Protein AF-A0AAD7G2R1-F1 (afdb_monomer_lite)

Structure (mmCIF, N/CA/C/O backbone):
data_AF-A0AAD7G2R1-F1
#
_entry.id   AF-A0AAD7G2R1-F1
#
loop_
_atom_site.group_PDB
_atom_site.id
_atom_site.type_symbol
_atom_site.label_atom_id
_atom_site.label_alt_id
_atom_site.label_comp_id
_atom_site.label_asym_id
_atom_site.label_entity_id
_atom_site.label_seq_id
_atom_site.pdbx_PDB_ins_code
_atom_site.Cartn_x
_atom_site.Cartn_y
_atom_site.Cartn_z
_atom_site.occupancy
_atom_site.B_iso_or_equiv
_atom_site.auth_seq_id
_atom_site.auth_comp_id
_atom_site.auth_asym_id
_atom_site.auth_atom_id
_atom_site.pdbx_PDB_model_num
ATOM 1 N N . MET A 1 1 ? 20.365 -11.154 -30.228 1.00 52.78 1 MET A N 1
ATOM 2 C CA . MET A 1 1 ? 19.935 -11.099 -28.815 1.00 52.78 1 MET A CA 1
ATOM 3 C C . MET A 1 1 ? 20.495 -9.825 -28.223 1.00 52.78 1 MET A C 1
ATOM 5 O O . MET A 1 1 ? 21.696 -9.746 -28.012 1.00 52.78 1 MET A O 1
ATOM 9 N N . SER A 1 2 ? 19.661 -8.805 -28.054 1.00 62.75 2 SER A N 1
ATOM 10 C CA . SER A 1 2 ? 20.064 -7.567 -27.390 1.00 62.75 2 SER A CA 1
ATOM 11 C C . SER A 1 2 ? 20.131 -7.857 -25.893 1.00 62.75 2 SER A C 1
ATOM 13 O O . SER A 1 2 ? 19.105 -8.149 -25.282 1.00 62.75 2 SER A O 1
ATOM 15 N N . SER A 1 3 ? 21.327 -7.867 -25.310 1.00 78.81 3 SER A N 1
ATOM 16 C CA . SER A 1 3 ? 21.478 -7.978 -23.860 1.00 78.81 3 SER A CA 1
ATOM 17 C C . SER A 1 3 ? 20.836 -6.749 -23.221 1.00 78.81 3 SER A C 1
ATOM 19 O O . SER A 1 3 ? 21.221 -5.632 -23.546 1.00 78.81 3 SER A O 1
ATOM 21 N N . CYS A 1 4 ? 19.848 -6.944 -22.350 1.00 81.94 4 CYS A N 1
ATOM 22 C CA . CYS A 1 4 ? 19.251 -5.883 -21.541 1.00 81.94 4 CYS A CA 1
ATOM 23 C C . CYS A 1 4 ? 20.069 -5.739 -20.248 1.00 81.94 4 CYS A C 1
ATOM 25 O O . CYS A 1 4 ? 19.859 -6.539 -19.332 1.00 81.94 4 CYS A O 1
ATOM 27 N N . PRO A 1 5 ? 21.029 -4.796 -20.148 1.00 78.44 5 PRO A N 1
ATOM 28 C CA . PRO A 1 5 ? 21.752 -4.587 -18.904 1.00 78.44 5 PRO A CA 1
ATOM 29 C C . PRO A 1 5 ? 20.781 -4.056 -17.848 1.00 78.44 5 PRO A C 1
ATOM 31 O O . PRO A 1 5 ? 20.175 -2.997 -18.004 1.00 78.44 5 PRO A O 1
ATOM 34 N N . TYR A 1 6 ? 20.626 -4.810 -16.765 1.00 72.75 6 TYR A N 1
ATOM 35 C CA . TYR A 1 6 ? 19.851 -4.375 -15.615 1.00 72.75 6 TYR A CA 1
ATOM 36 C C . TYR A 1 6 ? 20.689 -3.414 -14.776 1.00 72.75 6 TYR A C 1
ATOM 38 O O . TYR A 1 6 ? 21.618 -3.829 -14.086 1.00 72.75 6 TYR A O 1
ATOM 46 N N . SER A 1 7 ? 20.350 -2.129 -14.837 1.00 79.38 7 SER A N 1
ATOM 47 C CA . SER A 1 7 ? 20.849 -1.125 -13.901 1.00 79.38 7 SER A CA 1
ATOM 48 C C . SER A 1 7 ? 19.745 -0.836 -12.887 1.00 79.38 7 SER A C 1
ATOM 50 O O . SER A 1 7 ? 18.718 -0.257 -13.231 1.00 79.38 7 SER A O 1
ATOM 52 N N . LEU A 1 8 ? 19.918 -1.326 -11.658 1.00 80.81 8 LEU A N 1
ATOM 53 C CA . LEU A 1 8 ? 19.046 -0.981 -10.535 1.00 80.81 8 LEU A CA 1
ATOM 54 C C . LEU A 1 8 ? 19.473 0.386 -10.015 1.00 80.81 8 LEU A C 1
ATOM 56 O O . LEU A 1 8 ? 20.655 0.579 -9.727 1.00 80.81 8 LEU A O 1
ATOM 60 N N . ASN A 1 9 ? 18.524 1.303 -9.841 1.00 83.62 9 ASN A N 1
ATOM 61 C CA . ASN A 1 9 ? 18.825 2.584 -9.217 1.00 83.62 9 ASN A CA 1
ATOM 62 C C . ASN A 1 9 ? 19.097 2.359 -7.709 1.00 83.62 9 ASN A C 1
ATOM 64 O O . ASN A 1 9 ? 18.168 1.980 -6.979 1.00 83.62 9 ASN A O 1
ATOM 68 N N . PRO A 1 10 ? 20.344 2.539 -7.224 1.00 85.69 10 PRO A N 1
ATOM 69 C CA . PRO A 1 10 ? 20.715 2.200 -5.852 1.00 85.69 10 PRO A CA 1
ATOM 70 C C . PRO A 1 10 ? 20.027 3.095 -4.816 1.00 85.69 10 PRO A C 1
ATOM 72 O O . PRO A 1 10 ? 19.840 2.663 -3.681 1.00 85.69 10 PRO A O 1
ATOM 75 N N . ASP A 1 11 ? 19.583 4.290 -5.199 1.00 85.81 11 ASP A N 1
ATOM 76 C CA . ASP A 1 11 ? 18.978 5.243 -4.266 1.00 85.81 11 ASP A CA 1
ATOM 77 C C . ASP A 1 11 ? 17.553 4.838 -3.875 1.00 85.81 11 ASP A C 1
ATOM 79 O O . ASP A 1 11 ? 17.080 5.140 -2.782 1.00 85.81 11 ASP A O 1
ATOM 83 N N . ILE A 1 12 ? 16.866 4.113 -4.759 1.00 83.38 12 ILE A N 1
ATOM 84 C CA . ILE A 1 12 ? 15.449 3.757 -4.593 1.00 83.38 12 ILE A CA 1
ATOM 85 C C . ILE A 1 12 ? 15.285 2.260 -4.345 1.00 83.38 12 ILE A C 1
ATOM 87 O O . ILE A 1 12 ? 14.466 1.827 -3.537 1.00 83.38 12 ILE A O 1
ATOM 91 N N . SER A 1 13 ? 16.073 1.461 -5.053 1.00 84.25 13 SER A N 1
ATOM 92 C CA . SER A 1 13 ? 15.988 0.004 -5.074 1.00 84.25 13 SER A CA 1
ATOM 93 C C . SER A 1 13 ? 17.241 -0.641 -4.485 1.00 84.25 13 SER A C 1
ATOM 95 O O . SER A 1 13 ? 17.403 -1.861 -4.559 1.00 84.25 13 SER A O 1
ATOM 97 N N . GLY A 1 14 ? 18.135 0.153 -3.891 1.00 88.88 14 GLY A N 1
ATOM 98 C CA . GLY A 1 14 ? 19.353 -0.340 -3.269 1.00 88.88 14 GLY A CA 1
ATOM 99 C C . GLY A 1 14 ? 19.087 -1.290 -2.111 1.00 88.88 14 GLY A C 1
ATOM 100 O O . GLY A 1 14 ? 18.028 -1.293 -1.477 1.00 88.88 14 GLY A O 1
ATOM 101 N N . ILE A 1 15 ? 20.100 -2.100 -1.811 1.00 90.38 15 ILE A N 1
ATOM 102 C CA . ILE A 1 15 ? 20.040 -3.083 -0.729 1.00 90.38 15 ILE A CA 1
ATOM 103 C C . ILE A 1 15 ? 19.716 -2.428 0.621 1.00 90.38 15 ILE A C 1
ATOM 105 O O . ILE A 1 15 ? 18.907 -2.964 1.371 1.00 90.38 15 ILE A O 1
ATOM 109 N N . GLY A 1 16 ? 20.264 -1.236 0.888 1.00 90.62 16 GLY A N 1
ATOM 110 C CA . GLY A 1 16 ? 20.010 -0.487 2.119 1.00 90.62 16 GLY A CA 1
ATOM 111 C C . GLY A 1 16 ? 18.537 -0.114 2.293 1.00 90.62 16 GLY A C 1
ATOM 112 O O . GLY A 1 16 ? 17.976 -0.341 3.360 1.00 90.62 16 GLY A O 1
ATOM 113 N N . VAL A 1 17 ? 17.880 0.373 1.234 1.00 89.44 17 VAL A N 1
ATOM 114 C CA . VAL A 1 17 ? 16.450 0.728 1.272 1.00 89.44 17 VAL A CA 1
ATOM 115 C C . VAL A 1 17 ? 15.598 -0.505 1.569 1.00 89.44 17 VAL A C 1
ATOM 117 O O . VAL A 1 17 ? 14.739 -0.467 2.449 1.00 89.44 17 VAL A O 1
ATOM 120 N N . ARG A 1 18 ? 15.877 -1.624 0.889 1.00 91.69 18 ARG A N 1
ATOM 121 C CA . ARG A 1 18 ? 15.148 -2.889 1.081 1.00 91.69 18 ARG A CA 1
ATOM 122 C C . ARG A 1 18 ? 15.310 -3.426 2.503 1.00 91.69 18 ARG A C 1
ATOM 124 O O . ARG A 1 18 ? 14.317 -3.761 3.142 1.00 91.69 18 ARG A O 1
ATOM 131 N N . VAL A 1 19 ? 16.547 -3.484 3.002 1.00 92.62 19 VAL A N 1
ATOM 132 C CA . VAL A 1 19 ? 16.853 -3.980 4.354 1.00 92.62 19 VAL A CA 1
ATOM 133 C C . VAL A 1 19 ? 16.187 -3.107 5.414 1.00 92.62 19 VAL A C 1
ATOM 135 O O . VAL A 1 19 ? 15.543 -3.645 6.313 1.00 92.62 19 VAL A O 1
ATOM 138 N N . SER A 1 20 ? 16.256 -1.780 5.277 1.00 92.50 20 SER A N 1
ATOM 139 C CA . SER A 1 20 ? 15.573 -0.851 6.184 1.00 92.50 20 SER A CA 1
ATOM 140 C C . SER A 1 20 ? 14.064 -1.077 6.199 1.00 92.50 20 SER A C 1
ATOM 142 O O . SER A 1 20 ? 13.479 -1.166 7.275 1.00 92.50 20 SER A O 1
ATOM 144 N N . PHE A 1 21 ? 13.439 -1.267 5.032 1.00 91.56 21 PHE A N 1
ATOM 145 C CA . PHE A 1 21 ? 12.010 -1.583 4.945 1.00 91.56 21 PHE A CA 1
ATOM 146 C C . PHE A 1 21 ? 11.653 -2.898 5.642 1.00 91.56 21 PHE A C 1
ATOM 148 O O . PHE A 1 21 ? 10.655 -2.963 6.365 1.00 91.56 21 PHE A O 1
ATOM 155 N N . TYR A 1 22 ? 12.462 -3.944 5.462 1.00 92.62 22 TYR A N 1
ATOM 156 C CA . TYR A 1 22 ? 12.235 -5.227 6.129 1.00 92.62 22 TYR A CA 1
ATOM 157 C C . TYR A 1 22 ? 12.342 -5.101 7.644 1.00 92.62 22 TYR A C 1
ATOM 159 O O . TYR A 1 22 ? 11.444 -5.548 8.357 1.00 92.62 22 TYR A O 1
ATOM 167 N N . LEU A 1 23 ? 13.395 -4.448 8.137 1.00 93.81 23 LEU A N 1
ATOM 168 C CA . LEU A 1 23 ? 13.587 -4.234 9.568 1.00 93.81 23 LEU A CA 1
ATOM 169 C C . LEU A 1 23 ? 12.468 -3.375 10.159 1.00 93.81 23 LEU A C 1
ATOM 171 O O . LEU A 1 23 ? 11.907 -3.745 11.187 1.00 93.81 23 LEU A O 1
ATOM 175 N N . GLN A 1 24 ? 12.079 -2.290 9.487 1.00 93.12 24 GLN A N 1
ATOM 176 C CA . GLN A 1 24 ? 10.983 -1.425 9.927 1.00 93.12 24 GLN A CA 1
ATOM 177 C C . GLN A 1 24 ? 9.663 -2.202 10.021 1.00 93.12 24 GLN A C 1
ATOM 179 O O . GLN A 1 24 ? 8.938 -2.082 11.008 1.00 93.12 24 GLN A O 1
ATOM 184 N N . THR A 1 25 ? 9.380 -3.049 9.030 1.00 91.44 25 THR A N 1
ATOM 185 C CA . THR A 1 25 ? 8.167 -3.875 8.986 1.00 91.44 25 THR A CA 1
ATOM 186 C C . THR A 1 25 ? 8.165 -4.937 10.089 1.00 91.44 25 THR A C 1
ATOM 188 O O . THR A 1 25 ? 7.154 -5.116 10.770 1.00 91.44 25 THR A O 1
ATOM 191 N N . ILE A 1 26 ? 9.295 -5.619 10.308 1.00 92.81 26 ILE A N 1
ATOM 192 C CA . ILE A 1 26 ? 9.437 -6.645 11.352 1.00 92.81 26 ILE A CA 1
ATOM 193 C C . ILE A 1 26 ? 9.344 -6.014 12.741 1.00 92.81 26 ILE A C 1
ATOM 195 O O . ILE A 1 26 ? 8.574 -6.489 13.573 1.00 92.81 26 ILE A O 1
ATOM 199 N N . PHE A 1 27 ? 10.083 -4.932 12.997 1.00 93.69 27 PHE A N 1
ATOM 200 C CA . PHE A 1 27 ? 10.054 -4.263 14.294 1.00 93.69 27 PHE A CA 1
ATOM 201 C C . PHE A 1 27 ? 8.673 -3.711 14.609 1.00 93.69 27 PHE A C 1
ATOM 203 O O . PHE A 1 27 ? 8.210 -3.895 15.731 1.00 93.69 27 PHE A O 1
ATOM 210 N N . LEU A 1 28 ? 7.974 -3.123 13.636 1.00 92.12 28 LEU A N 1
ATOM 211 C CA . LEU A 1 28 ? 6.611 -2.664 13.867 1.00 92.12 28 LEU A CA 1
ATOM 212 C C . LEU A 1 28 ? 5.649 -3.824 14.149 1.00 92.12 28 LEU A C 1
ATOM 214 O O . LEU A 1 28 ? 4.817 -3.712 15.047 1.00 92.12 28 LEU A O 1
ATOM 218 N N . GLY A 1 29 ? 5.776 -4.942 13.430 1.00 91.25 29 GLY A N 1
ATOM 219 C CA . GLY A 1 29 ? 4.994 -6.147 13.710 1.00 91.25 29 GLY A CA 1
ATOM 220 C C . GLY A 1 29 ? 5.238 -6.671 15.130 1.00 91.25 29 GLY A C 1
ATOM 221 O O . GLY A 1 29 ? 4.290 -6.922 15.873 1.00 91.25 29 GLY A O 1
ATOM 222 N N . CYS A 1 30 ? 6.503 -6.749 15.548 1.00 91.44 30 CYS A N 1
ATOM 223 C CA . CYS A 1 30 ? 6.889 -7.156 16.900 1.00 91.44 30 CYS A CA 1
ATOM 224 C C . CYS A 1 30 ? 6.388 -6.181 17.977 1.00 91.44 30 CYS A C 1
ATOM 226 O O . CYS A 1 30 ? 5.877 -6.622 19.007 1.00 91.44 30 CYS A O 1
ATOM 228 N N . LEU A 1 31 ? 6.511 -4.869 17.750 1.00 91.31 31 LEU A N 1
ATOM 229 C CA . LEU A 1 31 ? 6.002 -3.836 18.657 1.00 91.31 31 LEU A CA 1
ATOM 230 C C . LEU A 1 31 ? 4.480 -3.915 18.776 1.00 91.31 31 LEU A C 1
ATOM 232 O O . LEU A 1 31 ? 3.963 -3.875 19.887 1.00 91.31 31 LEU A O 1
ATOM 236 N N . SER A 1 32 ? 3.773 -4.116 17.662 1.00 89.62 32 SER A N 1
ATOM 237 C CA . SER A 1 32 ? 2.319 -4.279 17.666 1.00 89.62 32 SER A CA 1
ATOM 238 C C . SER A 1 32 ? 1.860 -5.549 18.376 1.00 89.62 32 SER A C 1
ATOM 240 O O . SER A 1 32 ? 0.784 -5.549 18.963 1.00 89.62 32 SER A O 1
ATOM 242 N N . ALA A 1 33 ? 2.641 -6.629 18.315 1.00 89.44 33 ALA A N 1
ATOM 243 C CA . ALA A 1 33 ? 2.324 -7.871 19.014 1.00 89.44 33 ALA A CA 1
ATOM 244 C C . ALA A 1 33 ? 2.590 -7.782 20.527 1.00 89.44 33 ALA A C 1
ATOM 246 O O . ALA A 1 33 ? 1.960 -8.501 21.302 1.00 89.44 33 ALA A O 1
ATOM 247 N N . ARG A 1 34 ? 3.542 -6.938 20.951 1.00 91.31 34 ARG A N 1
ATOM 248 C CA . ARG A 1 34 ? 3.973 -6.834 22.353 1.00 91.31 34 ARG A CA 1
ATOM 249 C C . ARG A 1 34 ? 3.340 -5.691 23.130 1.00 91.31 34 ARG A C 1
ATOM 251 O O . ARG A 1 34 ? 3.155 -5.846 24.335 1.00 91.31 34 ARG A O 1
ATOM 258 N N . SER A 1 35 ? 3.097 -4.543 22.505 1.00 87.94 35 SER A N 1
ATOM 259 C CA . SER A 1 35 ? 2.609 -3.380 23.242 1.00 87.94 35 SER A CA 1
ATOM 260 C C . SER A 1 35 ? 1.115 -3.517 23.534 1.00 87.94 35 SER A C 1
ATOM 262 O O . SER A 1 35 ? 0.316 -3.927 22.693 1.00 87.94 35 SER A O 1
ATOM 264 N N . GLY A 1 36 ? 0.756 -3.205 24.779 1.00 84.88 36 GLY A N 1
ATOM 265 C CA . GLY A 1 36 ? -0.627 -3.151 25.248 1.00 84.88 36 GLY A CA 1
ATOM 266 C C . GLY A 1 36 ? -1.258 -1.766 25.098 1.00 84.88 36 GLY A C 1
ATOM 267 O O . GLY A 1 36 ? -2.421 -1.603 25.462 1.00 84.88 36 GLY A O 1
ATOM 268 N N . SER A 1 37 ? -0.510 -0.777 24.595 1.00 86.50 37 SER A N 1
ATOM 269 C CA . SER A 1 37 ? -0.960 0.608 24.465 1.00 86.50 37 SER A CA 1
ATOM 270 C C . SER A 1 37 ? -0.845 1.088 23.023 1.00 86.50 37 SER A C 1
ATOM 272 O O . SER A 1 37 ? 0.217 1.056 22.408 1.00 86.50 37 SER A O 1
ATOM 274 N N . LEU A 1 38 ? -1.959 1.587 22.487 1.00 86.56 38 LEU A N 1
ATOM 275 C CA . LEU A 1 38 ? -2.002 2.149 21.140 1.00 86.56 38 LEU A CA 1
ATOM 276 C C . LEU A 1 38 ? -1.136 3.407 21.012 1.00 86.56 38 LEU A C 1
ATOM 278 O O . LEU A 1 38 ? -0.566 3.644 19.949 1.00 86.56 38 LEU A O 1
ATOM 282 N N . ASP A 1 39 ? -1.033 4.190 22.085 1.00 87.81 39 ASP A N 1
ATOM 283 C CA . ASP A 1 39 ? -0.322 5.468 22.093 1.00 87.81 39 ASP A CA 1
ATOM 284 C C . ASP A 1 39 ? 1.168 5.283 21.761 1.00 87.81 39 ASP A C 1
ATOM 286 O O . ASP A 1 39 ? 1.702 5.969 20.891 1.00 87.81 39 ASP A O 1
ATOM 290 N N . GLU A 1 40 ? 1.788 4.238 22.322 1.00 88.56 40 GLU A N 1
ATOM 291 C CA . GLU A 1 40 ? 3.197 3.888 22.101 1.00 88.56 40 GLU A CA 1
ATOM 292 C C . GLU A 1 40 ? 3.496 3.494 20.647 1.00 88.56 40 GLU A C 1
ATOM 294 O O . GLU A 1 40 ? 4.560 3.807 20.112 1.00 88.56 40 GLU A O 1
ATOM 299 N N . ILE A 1 41 ? 2.563 2.799 19.989 1.00 92.62 41 ILE A N 1
ATOM 300 C CA . ILE A 1 41 ? 2.753 2.294 18.620 1.00 92.62 41 ILE A CA 1
ATOM 301 C C . ILE A 1 41 ? 2.328 3.340 17.578 1.00 92.62 41 ILE A C 1
ATOM 303 O O . ILE A 1 41 ? 2.822 3.327 16.447 1.00 92.62 41 ILE A O 1
ATOM 307 N N . SER A 1 42 ? 1.416 4.249 17.931 1.00 92.06 42 SER A N 1
ATOM 308 C CA . SER A 1 42 ? 0.776 5.173 16.989 1.00 92.06 42 SER A CA 1
ATOM 309 C C . SER A 1 42 ? 1.787 6.005 16.194 1.00 92.06 42 SER A C 1
ATOM 311 O O . SER A 1 42 ? 1.689 6.066 14.968 1.00 92.06 42 SER A O 1
ATOM 313 N N . GLY A 1 43 ? 2.811 6.558 16.852 1.00 92.6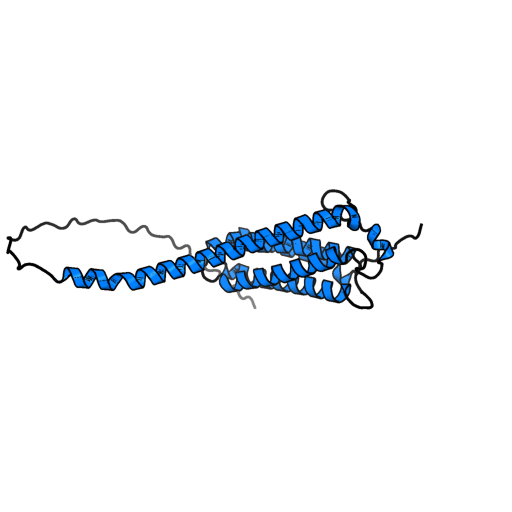2 43 GLY A N 1
ATOM 314 C CA . GLY A 1 43 ? 3.856 7.347 16.193 1.00 92.62 43 GLY A CA 1
ATOM 315 C C . GLY A 1 43 ? 4.667 6.534 15.180 1.00 92.62 43 GLY A C 1
ATOM 316 O O . GLY A 1 43 ? 4.921 6.995 14.062 1.00 92.62 43 GLY A O 1
ATOM 317 N N . ALA A 1 44 ? 5.013 5.291 15.527 1.00 93.56 44 ALA A N 1
ATOM 318 C CA . ALA A 1 44 ? 5.731 4.388 14.630 1.00 93.56 44 ALA A CA 1
ATOM 319 C C . ALA A 1 44 ? 4.861 3.967 13.432 1.00 93.56 44 ALA A C 1
ATOM 321 O O . ALA A 1 44 ? 5.348 3.938 12.299 1.00 93.56 44 ALA A O 1
ATOM 322 N N . LEU A 1 45 ? 3.567 3.710 13.664 1.00 93.69 45 LEU A N 1
ATOM 323 C CA . LEU A 1 45 ? 2.592 3.442 12.605 1.00 93.69 45 LEU A CA 1
ATOM 324 C C . LEU A 1 45 ? 2.478 4.634 11.656 1.00 93.69 45 LEU A C 1
ATOM 326 O O . LEU A 1 45 ? 2.694 4.447 10.464 1.00 93.69 45 LEU A O 1
ATOM 330 N N . TYR A 1 46 ? 2.209 5.845 12.152 1.00 94.75 46 TYR A N 1
ATOM 331 C CA . TYR A 1 46 ? 2.101 7.041 11.306 1.00 94.75 46 TYR A CA 1
ATOM 332 C C . TYR A 1 46 ? 3.356 7.279 10.475 1.00 94.75 46 TYR A C 1
ATOM 334 O O . TYR A 1 46 ? 3.251 7.552 9.279 1.00 94.75 46 TYR A O 1
ATOM 342 N N . THR A 1 47 ? 4.531 7.122 11.084 1.00 94.50 47 THR A N 1
ATOM 343 C CA . THR A 1 47 ? 5.805 7.255 10.373 1.00 94.50 47 THR A CA 1
ATOM 344 C C . THR A 1 47 ? 5.898 6.237 9.241 1.00 94.50 47 THR A C 1
ATOM 346 O O . THR A 1 47 ? 6.182 6.626 8.111 1.00 94.50 47 THR A O 1
ATOM 349 N N . LEU A 1 48 ? 5.581 4.961 9.498 1.00 94.38 48 LEU A N 1
ATOM 350 C CA . LEU A 1 48 ? 5.572 3.931 8.456 1.00 94.38 48 LEU A CA 1
ATOM 351 C C . LEU A 1 48 ? 4.542 4.235 7.354 1.00 94.38 48 LEU A C 1
ATOM 353 O O . LEU A 1 48 ? 4.838 4.084 6.169 1.00 94.38 48 LEU A O 1
ATOM 357 N N . MET A 1 49 ? 3.330 4.668 7.715 1.00 95.38 49 MET A N 1
ATOM 358 C CA . MET A 1 49 ? 2.298 5.035 6.738 1.00 95.38 49 MET A CA 1
ATOM 359 C C . MET A 1 49 ? 2.781 6.180 5.838 1.00 95.38 49 MET A C 1
ATOM 361 O O . MET A 1 49 ? 2.645 6.103 4.614 1.00 95.38 49 MET A O 1
ATOM 365 N N . ALA A 1 50 ? 3.389 7.210 6.431 1.00 96.06 50 ALA A N 1
ATOM 366 C CA . ALA A 1 50 ? 3.925 8.362 5.720 1.00 96.06 50 ALA A CA 1
ATOM 367 C C . ALA A 1 50 ? 5.098 7.978 4.806 1.00 96.06 50 ALA A C 1
ATOM 369 O O . ALA A 1 50 ? 5.095 8.362 3.635 1.00 96.06 50 ALA A O 1
ATOM 370 N N . THR A 1 51 ? 6.057 7.174 5.281 1.00 95.38 51 THR A N 1
ATOM 371 C CA . THR A 1 51 ? 7.188 6.714 4.455 1.00 95.38 51 THR A CA 1
ATOM 372 C C . THR A 1 51 ? 6.719 5.848 3.291 1.00 95.38 51 THR A C 1
ATOM 374 O O . THR A 1 51 ? 7.207 6.007 2.174 1.00 95.38 51 THR A O 1
ATOM 377 N N . ASN A 1 52 ? 5.725 4.985 3.512 1.00 96.06 52 ASN A N 1
ATOM 378 C CA . ASN A 1 52 ? 5.137 4.166 2.453 1.00 96.06 52 ASN A CA 1
ATOM 379 C C . ASN A 1 52 ? 4.427 5.023 1.399 1.00 96.06 52 ASN A C 1
ATOM 381 O O . ASN A 1 52 ? 4.617 4.816 0.201 1.00 96.06 52 ASN A O 1
ATOM 385 N N . ALA A 1 53 ? 3.627 6.003 1.829 1.00 97.12 53 ALA A N 1
ATOM 386 C CA . ALA A 1 53 ? 2.953 6.919 0.913 1.00 97.12 53 ALA A CA 1
ATOM 387 C C . ALA A 1 53 ? 3.967 7.755 0.113 1.00 97.12 53 ALA A C 1
ATOM 389 O O . ALA A 1 53 ? 3.856 7.848 -1.109 1.00 97.12 53 ALA A O 1
ATOM 390 N N . ALA A 1 54 ? 4.992 8.298 0.774 1.00 96.31 54 ALA A N 1
ATOM 391 C CA . ALA A 1 54 ? 6.058 9.062 0.129 1.00 96.31 54 ALA A CA 1
ATOM 392 C C . ALA A 1 54 ? 6.849 8.219 -0.882 1.00 96.31 54 ALA A C 1
ATOM 394 O O . ALA A 1 54 ? 7.138 8.693 -1.983 1.00 96.31 54 ALA A O 1
ATOM 395 N N . MET A 1 55 ? 7.151 6.960 -0.551 1.00 96.00 55 MET A N 1
ATOM 396 C CA . MET A 1 55 ? 7.819 6.029 -1.462 1.00 96.00 55 MET A CA 1
ATOM 397 C C . MET A 1 55 ? 6.945 5.701 -2.679 1.00 96.00 55 MET A C 1
ATOM 399 O O . MET A 1 55 ? 7.438 5.731 -3.805 1.00 96.00 55 MET A O 1
ATOM 403 N N . ALA A 1 56 ? 5.649 5.443 -2.481 1.00 97.44 56 ALA A N 1
ATOM 404 C CA . ALA A 1 56 ? 4.707 5.185 -3.571 1.00 97.44 56 ALA A CA 1
ATOM 405 C C . ALA A 1 56 ? 4.580 6.390 -4.519 1.00 97.44 56 ALA A C 1
ATOM 407 O O . ALA A 1 56 ? 4.656 6.237 -5.739 1.00 97.44 56 ALA A O 1
ATOM 408 N N . VAL A 1 57 ? 4.437 7.600 -3.966 1.00 97.31 57 VAL A N 1
ATOM 409 C CA . VAL A 1 57 ? 4.339 8.845 -4.744 1.00 97.31 57 VAL A CA 1
ATOM 410 C C . VAL A 1 57 ? 5.643 9.133 -5.487 1.00 97.31 57 VAL A C 1
ATOM 412 O O . VAL A 1 57 ? 5.608 9.422 -6.681 1.00 97.31 57 VAL A O 1
ATOM 415 N N . THR A 1 58 ? 6.794 8.999 -4.827 1.00 96.00 58 THR A N 1
ATOM 416 C CA . THR A 1 58 ? 8.107 9.174 -5.468 1.00 96.00 58 THR A CA 1
ATOM 417 C C . THR A 1 58 ? 8.299 8.166 -6.603 1.00 96.00 58 THR A C 1
ATOM 419 O O . THR A 1 58 ? 8.665 8.554 -7.711 1.00 96.00 58 THR A O 1
ATOM 422 N N . GLY A 1 59 ? 7.962 6.893 -6.376 1.00 95.38 59 GLY A N 1
ATOM 423 C CA . GLY A 1 59 ? 7.993 5.855 -7.407 1.00 95.38 59 GLY A CA 1
ATOM 424 C C . GLY A 1 59 ? 7.085 6.175 -8.600 1.00 95.38 59 GLY A C 1
ATOM 425 O O . GLY A 1 59 ? 7.501 6.014 -9.747 1.00 95.38 59 GLY A O 1
ATOM 426 N N . LEU A 1 60 ? 5.873 6.692 -8.358 1.00 96.19 60 LEU A N 1
ATOM 427 C CA . LEU A 1 60 ? 4.984 7.165 -9.426 1.00 96.19 60 LEU A CA 1
ATOM 428 C C . LEU A 1 60 ? 5.605 8.308 -10.222 1.00 96.19 60 LEU A C 1
ATOM 430 O O . LEU A 1 60 ? 5.641 8.246 -11.449 1.00 96.19 60 LEU A O 1
ATOM 434 N N . ILE A 1 61 ? 6.080 9.348 -9.537 1.00 96.25 61 ILE A N 1
ATOM 435 C CA . ILE A 1 61 ? 6.627 10.542 -10.184 1.00 96.25 61 ILE A CA 1
ATOM 436 C C . ILE A 1 61 ? 7.819 10.152 -11.059 1.00 96.25 61 ILE A C 1
ATOM 438 O O . ILE A 1 61 ? 7.850 10.500 -12.238 1.00 96.25 61 ILE A O 1
ATOM 442 N N . LEU A 1 62 ? 8.764 9.381 -10.522 1.00 95.62 62 LEU A N 1
ATOM 443 C CA . LEU A 1 62 ? 9.969 8.984 -11.251 1.00 95.62 62 LEU A CA 1
ATOM 444 C C . LEU A 1 62 ? 9.689 7.995 -12.387 1.00 95.62 62 LEU A C 1
ATOM 446 O O . LEU A 1 62 ? 10.389 8.018 -13.400 1.00 95.62 62 LEU A O 1
ATOM 450 N N . GLY A 1 63 ? 8.664 7.152 -12.247 1.00 94.19 63 GLY A N 1
ATOM 451 C CA . GLY A 1 63 ? 8.256 6.201 -13.282 1.00 94.19 63 GLY A CA 1
ATOM 452 C C . GLY A 1 63 ? 7.417 6.810 -14.405 1.00 94.19 63 GLY A C 1
ATOM 453 O O . GLY A 1 63 ? 7.413 6.278 -15.514 1.00 94.19 63 GLY A O 1
ATOM 454 N N . LEU A 1 64 ? 6.714 7.916 -14.136 1.00 95.06 64 LEU A N 1
ATOM 455 C CA . LEU A 1 64 ? 5.834 8.598 -15.094 1.00 95.06 64 LEU A CA 1
ATOM 456 C C . LEU A 1 64 ? 6.440 9.863 -15.721 1.00 95.06 64 LEU A C 1
ATOM 458 O O . LEU A 1 64 ? 5.798 10.476 -16.577 1.00 95.06 64 LEU A O 1
ATOM 462 N N . LYS A 1 65 ? 7.649 10.273 -15.317 1.00 95.50 65 LYS A N 1
ATOM 463 C CA . LYS A 1 65 ? 8.393 11.356 -15.980 1.00 95.50 65 LYS A CA 1
ATOM 464 C C . LYS A 1 65 ? 8.560 11.066 -17.481 1.00 95.50 65 LYS A C 1
ATOM 466 O O . LYS A 1 65 ? 8.663 9.915 -17.891 1.00 95.50 65 LYS A O 1
ATOM 471 N N . ARG A 1 66 ? 8.642 12.127 -18.302 1.00 94.56 66 ARG A N 1
ATOM 472 C CA . ARG A 1 66 ? 8.916 12.020 -19.757 1.00 94.56 66 ARG A CA 1
ATOM 473 C C . ARG A 1 66 ? 10.213 11.262 -20.039 1.00 94.56 66 ARG A C 1
ATOM 475 O O . ARG A 1 66 ? 10.271 10.464 -20.963 1.00 94.56 66 ARG A O 1
ATOM 482 N N . THR A 1 67 ? 11.225 11.530 -19.224 1.00 94.56 67 THR A N 1
ATOM 483 C CA . THR A 1 67 ? 12.463 10.763 -19.125 1.00 94.56 67 THR A CA 1
ATOM 484 C C . THR A 1 67 ? 12.401 10.009 -17.798 1.00 94.56 67 THR A C 1
ATOM 486 O O . THR A 1 67 ? 12.774 10.580 -16.769 1.00 94.56 67 THR A O 1
ATOM 489 N N . PRO A 1 68 ? 11.821 8.797 -17.765 1.00 93.31 68 PRO A N 1
ATOM 490 C CA . PRO A 1 68 ? 11.702 8.039 -16.524 1.00 93.31 68 PRO A CA 1
ATOM 491 C C . PRO A 1 68 ? 13.088 7.833 -15.906 1.00 93.31 68 PRO A C 1
ATOM 493 O O . PRO A 1 68 ? 14.073 7.764 -16.629 1.00 93.31 68 PRO A O 1
ATOM 496 N N . GLU A 1 69 ? 13.182 7.769 -14.582 1.00 94.00 69 GLU A N 1
ATOM 497 C CA . GLU A 1 69 ? 14.458 7.583 -13.854 1.00 94.00 69 GLU A CA 1
ATOM 498 C C . GLU A 1 69 ? 14.572 6.201 -13.200 1.00 94.00 69 GLU A C 1
ATOM 500 O O . GLU A 1 69 ? 15.634 5.808 -12.720 1.00 94.00 69 GLU A O 1
ATOM 505 N N . ILE A 1 70 ? 13.465 5.459 -13.189 1.00 94.12 70 ILE A N 1
ATOM 506 C CA . ILE A 1 70 ? 13.368 4.124 -12.604 1.00 94.12 70 ILE A CA 1
ATOM 507 C C . ILE A 1 70 ? 13.012 3.097 -13.672 1.00 94.12 70 ILE A C 1
ATOM 509 O O . ILE A 1 70 ? 12.301 3.391 -14.640 1.00 94.12 70 ILE A O 1
ATOM 513 N N . SER A 1 71 ? 13.487 1.869 -13.484 1.00 94.00 71 SER A N 1
ATOM 514 C CA . SER A 1 71 ? 13.069 0.736 -14.303 1.00 94.00 71 SER A CA 1
ATOM 515 C C . SER A 1 71 ? 11.729 0.166 -13.814 1.00 94.00 71 SER A C 1
ATOM 517 O O . SER A 1 71 ? 11.315 0.371 -12.669 1.00 94.00 71 SER A O 1
ATOM 519 N N . PHE A 1 72 ? 11.043 -0.606 -14.660 1.00 93.56 72 PHE A N 1
ATOM 520 C CA . PHE A 1 72 ? 9.860 -1.364 -14.234 1.00 93.56 72 PHE A CA 1
ATOM 521 C C . PHE A 1 72 ? 10.181 -2.352 -13.101 1.00 93.56 72 PHE A C 1
ATOM 523 O O . PHE A 1 72 ? 9.363 -2.560 -12.206 1.00 93.56 72 PHE A O 1
ATOM 530 N N . GLN A 1 73 ? 11.389 -2.923 -13.091 1.00 92.00 73 GLN A N 1
ATOM 531 C CA . GLN A 1 73 ? 11.819 -3.826 -12.027 1.00 92.00 73 GLN A CA 1
ATOM 532 C C . GLN A 1 73 ? 11.967 -3.104 -10.684 1.00 92.00 73 GLN A C 1
ATOM 534 O O . GLN A 1 73 ? 11.556 -3.654 -9.663 1.00 92.00 73 GLN A O 1
ATOM 539 N N . ASP A 1 74 ? 12.477 -1.871 -10.675 1.00 93.44 74 ASP A N 1
ATOM 540 C CA . ASP A 1 74 ? 12.525 -1.052 -9.459 1.00 93.44 74 ASP A CA 1
ATOM 541 C C . ASP A 1 74 ? 11.119 -0.788 -8.921 1.00 93.44 74 ASP A C 1
ATOM 543 O O . ASP A 1 74 ? 10.866 -0.966 -7.731 1.00 93.44 74 ASP A O 1
ATOM 547 N N . ALA A 1 75 ? 10.168 -0.460 -9.798 1.00 95.12 75 ALA A N 1
ATOM 548 C CA . ALA A 1 75 ? 8.778 -0.269 -9.396 1.00 95.12 75 ALA A CA 1
ATOM 549 C C . ALA A 1 75 ? 8.133 -1.547 -8.837 1.00 95.12 75 ALA A C 1
ATOM 551 O O . ALA A 1 75 ? 7.375 -1.466 -7.871 1.00 95.12 75 ALA A O 1
ATOM 552 N N . LEU A 1 76 ? 8.456 -2.727 -9.380 1.00 93.19 76 LEU A N 1
ATOM 553 C CA . LEU A 1 76 ? 8.007 -4.007 -8.818 1.00 93.19 76 LEU A CA 1
ATOM 554 C C . LEU A 1 76 ? 8.599 -4.274 -7.429 1.00 93.19 76 LEU A C 1
ATOM 556 O O . LEU A 1 76 ? 7.892 -4.774 -6.555 1.00 93.19 76 LEU A O 1
ATOM 560 N N . VAL A 1 77 ? 9.869 -3.929 -7.208 1.00 93.38 77 VAL A N 1
ATOM 561 C CA . VAL A 1 77 ? 10.507 -4.036 -5.887 1.00 93.38 77 VAL A CA 1
ATOM 562 C C . VAL A 1 77 ? 9.824 -3.100 -4.894 1.00 93.38 77 VAL A C 1
ATOM 564 O O . VAL A 1 77 ? 9.445 -3.544 -3.813 1.00 93.38 77 VAL A O 1
ATOM 567 N N . ILE A 1 78 ? 9.599 -1.837 -5.268 1.00 95.38 78 ILE A N 1
ATOM 568 C CA . ILE A 1 78 ? 8.858 -0.878 -4.437 1.00 95.38 78 ILE A CA 1
ATOM 569 C C . ILE A 1 78 ? 7.461 -1.422 -4.125 1.00 95.38 78 ILE A C 1
ATOM 571 O O . ILE A 1 78 ? 7.045 -1.422 -2.971 1.00 95.38 78 ILE A O 1
ATOM 575 N N . LEU A 1 79 ? 6.750 -1.947 -5.128 1.00 95.31 79 LEU A N 1
ATOM 576 C CA . LEU A 1 79 ? 5.415 -2.519 -4.948 1.00 95.31 79 LEU A CA 1
ATOM 577 C C . LEU A 1 79 ? 5.430 -3.687 -3.958 1.00 95.31 79 LEU A C 1
ATOM 579 O O . LEU A 1 79 ? 4.544 -3.782 -3.110 1.00 95.31 79 LEU A O 1
ATOM 583 N N . TYR A 1 80 ? 6.442 -4.550 -4.032 1.00 93.44 80 TYR A N 1
ATOM 584 C CA . TYR A 1 80 ? 6.629 -5.650 -3.093 1.00 93.44 80 TYR A CA 1
ATOM 585 C C . TYR A 1 80 ? 6.865 -5.154 -1.658 1.00 93.44 80 TYR A C 1
ATOM 587 O O . TYR A 1 80 ? 6.177 -5.601 -0.736 1.00 93.44 80 TYR A O 1
ATOM 595 N N . LEU A 1 81 ? 7.776 -4.192 -1.468 1.00 94.12 81 LEU A N 1
ATOM 596 C CA . LEU A 1 81 ? 8.058 -3.598 -0.155 1.00 94.12 81 LEU A CA 1
ATOM 597 C C . LEU A 1 81 ? 6.809 -2.936 0.442 1.00 94.12 81 LEU A C 1
ATOM 599 O O . LEU A 1 81 ? 6.456 -3.198 1.593 1.00 94.12 81 LEU A O 1
ATOM 603 N N . LEU A 1 82 ? 6.105 -2.139 -0.364 1.00 95.75 82 LEU A N 1
ATOM 604 C CA . LEU A 1 82 ? 4.864 -1.479 0.031 1.00 95.75 82 LEU A CA 1
ATOM 605 C C . LEU A 1 82 ? 3.767 -2.483 0.374 1.00 95.75 82 LEU A C 1
ATOM 607 O O . LEU A 1 82 ? 3.034 -2.259 1.331 1.00 95.75 82 LEU A O 1
ATOM 611 N N . SER A 1 83 ? 3.663 -3.592 -0.363 1.00 93.56 83 SER A N 1
ATOM 612 C CA . SER A 1 83 ? 2.662 -4.632 -0.097 1.00 93.56 83 SER A CA 1
ATOM 613 C C . SER A 1 83 ? 2.898 -5.302 1.255 1.00 93.56 83 SER A C 1
ATOM 615 O O . SER A 1 83 ? 1.954 -5.476 2.022 1.00 93.56 83 SER A O 1
ATOM 617 N N . MET A 1 84 ? 4.150 -5.633 1.590 1.00 92.31 84 MET A N 1
ATOM 618 C CA . MET A 1 84 ? 4.465 -6.201 2.906 1.00 92.31 84 MET A CA 1
ATOM 619 C C . MET A 1 84 ? 4.210 -5.204 4.036 1.00 92.31 84 MET A C 1
ATOM 621 O O . MET A 1 84 ? 3.564 -5.550 5.024 1.00 92.31 84 MET A O 1
ATOM 625 N N . ALA A 1 85 ? 4.654 -3.957 3.875 1.00 95.06 85 ALA A N 1
ATOM 626 C CA . ALA A 1 85 ? 4.427 -2.924 4.878 1.00 95.06 85 ALA A CA 1
ATOM 627 C C . ALA A 1 85 ? 2.926 -2.627 5.063 1.00 95.06 85 ALA A C 1
ATOM 629 O O . ALA A 1 85 ? 2.460 -2.449 6.188 1.00 95.06 85 ALA A O 1
ATOM 630 N N . TRP A 1 86 ? 2.149 -2.636 3.976 1.00 94.94 86 TRP A N 1
ATOM 631 C CA . TRP A 1 86 ? 0.693 -2.498 3.997 1.00 94.94 86 TRP A CA 1
ATOM 632 C C . TRP A 1 86 ? 0.013 -3.638 4.760 1.00 94.94 86 TRP A C 1
ATOM 634 O O . TRP A 1 86 ? -0.829 -3.377 5.620 1.00 94.94 86 TRP A O 1
ATOM 644 N N . MET A 1 87 ? 0.425 -4.887 4.521 1.00 92.06 87 MET A N 1
ATOM 645 C CA . MET A 1 87 ? -0.084 -6.043 5.265 1.00 92.06 87 MET A CA 1
ATOM 646 C C . MET A 1 87 ? 0.213 -5.935 6.763 1.00 92.06 87 MET A C 1
ATOM 648 O O . MET A 1 87 ? -0.677 -6.188 7.576 1.00 92.06 87 MET A O 1
ATOM 652 N N . THR A 1 88 ? 1.419 -5.501 7.140 1.00 93.25 88 THR A N 1
ATOM 653 C CA . THR A 1 88 ? 1.762 -5.263 8.549 1.00 93.25 88 THR A CA 1
ATOM 654 C C . THR A 1 88 ? 0.907 -4.159 9.156 1.00 93.25 88 THR A C 1
ATOM 656 O O . THR A 1 88 ? 0.380 -4.347 10.245 1.00 93.25 88 THR A O 1
ATOM 659 N N . VAL A 1 89 ? 0.689 -3.044 8.451 1.00 93.50 89 VAL A N 1
ATOM 660 C CA . VAL A 1 89 ? -0.199 -1.969 8.925 1.00 93.50 89 VAL A CA 1
ATOM 661 C C . VAL A 1 89 ? -1.618 -2.489 9.172 1.00 93.50 89 VAL A C 1
ATOM 663 O O . VAL A 1 89 ? -2.187 -2.204 10.226 1.00 93.50 89 VAL A O 1
ATOM 666 N N . ILE A 1 90 ? -2.179 -3.285 8.256 1.00 91.50 90 ILE A N 1
ATOM 667 C CA . ILE A 1 90 ? -3.509 -3.891 8.429 1.00 91.50 90 ILE A CA 1
ATOM 668 C C . ILE A 1 90 ? -3.533 -4.840 9.630 1.00 91.50 90 ILE A C 1
ATOM 670 O O . ILE A 1 90 ? -4.459 -4.771 10.439 1.00 91.50 90 ILE A O 1
ATOM 674 N N . ALA A 1 91 ? -2.529 -5.706 9.769 1.00 91.06 91 ALA A N 1
ATOM 675 C CA . ALA A 1 91 ? -2.445 -6.652 10.880 1.00 91.06 91 ALA A CA 1
ATOM 676 C C . ALA A 1 91 ? -2.322 -5.934 12.237 1.00 91.06 91 ALA A C 1
ATOM 678 O O . ALA A 1 91 ? -3.006 -6.296 13.202 1.00 91.06 91 ALA A O 1
ATOM 679 N N . SER A 1 92 ? -1.512 -4.874 12.297 1.00 91.88 92 SER A N 1
ATOM 680 C CA . SER A 1 92 ? -1.364 -4.038 13.487 1.00 91.88 92 SER A CA 1
ATOM 681 C C . SER A 1 92 ? -2.665 -3.311 13.821 1.00 91.88 92 SER A C 1
ATOM 683 O O . SER A 1 92 ? -3.109 -3.341 14.965 1.00 91.88 92 SER A O 1
ATOM 685 N N . LEU A 1 93 ? -3.344 -2.727 12.829 1.00 89.75 93 LEU A N 1
ATOM 686 C CA . LEU A 1 93 ? -4.647 -2.079 13.023 1.00 89.75 93 LEU A CA 1
ATOM 687 C C . LEU A 1 93 ? -5.720 -3.056 13.502 1.00 89.75 93 LEU A C 1
ATOM 689 O O . LEU A 1 93 ? -6.486 -2.720 14.402 1.00 89.75 93 LEU A O 1
ATOM 693 N N . ALA A 1 94 ? -5.764 -4.268 12.948 1.00 88.38 94 ALA A N 1
ATOM 694 C CA . ALA A 1 94 ? -6.703 -5.297 13.383 1.00 88.38 94 ALA A CA 1
ATOM 695 C C . ALA A 1 94 ? -6.482 -5.681 14.857 1.00 88.38 94 ALA A C 1
ATOM 697 O O . ALA A 1 94 ? -7.450 -5.861 15.597 1.00 88.38 94 ALA A O 1
ATOM 698 N N . SER A 1 95 ? -5.222 -5.735 15.297 1.00 87.25 95 SER A N 1
ATOM 699 C CA . SER A 1 95 ? -4.856 -5.975 16.700 1.00 87.25 95 SER A CA 1
ATOM 700 C C . SER A 1 95 ? -5.219 -4.783 17.601 1.00 87.25 95 SER A C 1
ATOM 702 O O . SER A 1 95 ? -5.781 -4.964 18.682 1.00 87.25 95 SER A O 1
ATOM 704 N N . CYS A 1 96 ? -4.978 -3.558 17.124 1.00 83.81 96 CYS A N 1
ATOM 705 C CA . CYS A 1 96 ? -5.221 -2.307 17.846 1.00 83.81 96 CYS A CA 1
ATOM 706 C C . CYS A 1 96 ? -6.704 -1.921 17.966 1.00 83.81 96 CYS A C 1
ATOM 708 O O . CYS A 1 96 ? -7.104 -1.334 18.973 1.00 83.81 96 CYS A O 1
ATOM 710 N N . ASN A 1 97 ? -7.545 -2.264 16.984 1.00 79.69 97 ASN A N 1
ATOM 711 C CA . ASN A 1 97 ? -8.980 -1.940 16.981 1.00 79.69 97 ASN A CA 1
ATOM 712 C C . ASN A 1 97 ? -9.737 -2.533 18.176 1.00 79.69 97 ASN A C 1
ATOM 714 O O . ASN A 1 97 ? -10.831 -2.080 18.507 1.00 79.69 97 ASN A O 1
ATOM 718 N N . ARG A 1 98 ? -9.157 -3.531 18.847 1.00 76.25 98 ARG A N 1
ATOM 719 C CA . ARG A 1 98 ? -9.720 -4.117 20.062 1.00 76.25 98 ARG A CA 1
ATOM 720 C C . ARG A 1 98 ? -9.566 -3.218 21.298 1.00 76.25 98 ARG A C 1
ATOM 722 O O . ARG A 1 98 ? -10.243 -3.474 22.289 1.00 76.25 98 ARG A O 1
ATOM 729 N N . LEU A 1 99 ? -8.689 -2.210 21.257 1.00 70.00 99 LEU A N 1
ATOM 730 C CA . LEU A 1 99 ? -8.207 -1.516 22.455 1.00 70.00 99 LEU A CA 1
ATOM 731 C C . LEU A 1 99 ? -8.697 -0.067 22.629 1.00 70.00 99 LEU A C 1
ATOM 733 O O . LEU A 1 99 ? -8.800 0.351 23.777 1.00 70.00 99 LEU A O 1
ATOM 737 N N . SER A 1 100 ? -9.047 0.687 21.573 1.00 68.50 100 SER A N 1
ATOM 738 C CA . SER A 1 100 ? -9.345 2.130 21.740 1.00 68.50 100 SER A CA 1
ATOM 739 C C . SER A 1 100 ? -10.392 2.732 20.791 1.00 68.50 100 SER A C 1
ATOM 741 O O . SER A 1 100 ? -10.410 2.463 19.588 1.00 68.50 100 SER A O 1
ATOM 743 N N . GLU A 1 101 ? -11.205 3.652 21.335 1.00 75.12 101 GLU A N 1
ATOM 744 C CA . GLU A 1 101 ? -12.162 4.504 20.599 1.00 75.12 101 GLU A CA 1
ATOM 745 C C . GLU A 1 101 ? -11.494 5.611 19.757 1.00 75.12 101 GLU A C 1
ATOM 747 O O . GLU A 1 101 ? -12.100 6.088 18.791 1.00 75.12 101 GLU A O 1
ATOM 752 N N . ASP A 1 102 ? -10.247 5.989 20.067 1.00 76.19 102 ASP A N 1
ATOM 753 C CA . ASP A 1 102 ? -9.536 7.108 19.418 1.00 76.19 102 ASP A CA 1
ATOM 754 C C . ASP A 1 102 ? -8.806 6.729 18.110 1.00 76.19 102 ASP A C 1
ATOM 756 O O . ASP A 1 102 ? -8.009 7.464 17.533 1.00 76.19 102 ASP A O 1
ATOM 760 N N . THR A 1 103 ? -9.117 5.553 17.570 1.00 84.25 103 THR A N 1
ATOM 761 C CA . THR A 1 103 ? -8.501 4.983 16.360 1.00 84.25 103 THR A CA 1
ATOM 762 C C . THR A 1 103 ? -8.923 5.660 15.054 1.00 84.25 103 THR A C 1
ATOM 764 O O . THR A 1 103 ? -8.472 5.259 13.982 1.00 84.25 103 THR A O 1
ATOM 767 N N . LYS A 1 104 ? -9.774 6.694 15.094 1.00 86.69 104 LYS A N 1
ATOM 768 C CA . LYS A 1 104 ? -10.380 7.291 13.888 1.00 86.69 104 LYS A CA 1
ATOM 769 C C . LYS A 1 104 ? -9.347 7.911 12.952 1.00 86.69 104 LYS A C 1
ATOM 771 O O . LYS A 1 104 ? -9.413 7.685 11.747 1.00 86.69 104 LYS A O 1
ATOM 776 N N . VAL A 1 105 ? -8.404 8.679 13.498 1.00 89.44 105 VAL A N 1
ATOM 777 C CA . VAL A 1 105 ? -7.376 9.364 12.695 1.00 89.44 105 VAL A CA 1
ATOM 778 C C . VAL A 1 105 ? -6.413 8.348 12.082 1.00 89.44 105 VAL A C 1
ATOM 780 O O . VAL A 1 105 ? -6.071 8.444 10.903 1.00 89.44 105 VAL A O 1
ATOM 783 N N . LEU A 1 106 ? -6.055 7.320 12.853 1.00 90.62 106 LEU A N 1
ATOM 784 C CA . LEU A 1 106 ? -5.171 6.245 12.415 1.00 90.62 106 LEU A CA 1
ATOM 785 C C . LEU A 1 106 ? -5.835 5.393 11.321 1.00 90.62 106 LEU A C 1
ATOM 787 O O . LEU A 1 106 ? -5.212 5.083 10.306 1.00 90.62 106 LEU A O 1
ATOM 791 N N . GLN A 1 107 ? -7.124 5.077 11.486 1.00 90.56 107 GLN A N 1
ATOM 792 C CA . GLN A 1 107 ? -7.923 4.366 10.489 1.00 90.56 107 GLN A CA 1
ATOM 793 C C . GLN A 1 107 ? -8.047 5.187 9.200 1.00 90.56 107 GLN A C 1
ATOM 795 O O . GLN A 1 107 ? -7.815 4.652 8.118 1.00 90.56 107 GLN A O 1
ATOM 800 N N . LEU A 1 108 ? -8.348 6.486 9.297 1.00 90.06 108 LEU A N 1
ATOM 801 C CA . LEU A 1 108 ? -8.416 7.371 8.131 1.00 90.06 108 LEU A CA 1
ATOM 802 C C . LEU A 1 108 ? -7.066 7.457 7.405 1.00 90.06 108 LEU A C 1
ATOM 804 O O . LEU A 1 108 ? -7.018 7.358 6.180 1.00 90.06 108 LEU A O 1
ATOM 808 N N . SER A 1 109 ? -5.970 7.583 8.152 1.00 92.81 109 SER A N 1
ATOM 809 C CA . SER A 1 109 ? -4.617 7.648 7.587 1.00 92.81 109 SER A CA 1
ATOM 810 C C . SER A 1 109 ? -4.238 6.349 6.879 1.00 92.81 109 SER A C 1
ATOM 812 O O . SER A 1 109 ? -3.683 6.385 5.781 1.00 92.81 109 SER A O 1
ATOM 814 N N . SER A 1 110 ? -4.630 5.201 7.439 1.00 93.69 110 SER A N 1
ATOM 815 C CA . SER A 1 110 ? -4.471 3.899 6.788 1.00 93.69 110 SER A CA 1
ATOM 816 C C . SER A 1 110 ? -5.274 3.784 5.490 1.00 93.69 110 SER A C 1
ATOM 818 O O . SER A 1 110 ? -4.762 3.235 4.513 1.00 93.69 110 SER A O 1
ATOM 820 N N . VAL A 1 111 ? -6.498 4.325 5.443 1.00 92.19 111 VAL A N 1
ATOM 821 C CA . VAL A 1 111 ? -7.316 4.364 4.215 1.00 92.19 111 VAL A CA 1
ATOM 822 C C . VAL A 1 111 ? -6.629 5.200 3.146 1.00 92.19 111 VAL A C 1
ATOM 824 O O . VAL A 1 111 ? -6.457 4.726 2.025 1.00 92.19 111 VAL A O 1
ATOM 827 N N . ILE A 1 112 ? -6.171 6.403 3.495 1.00 93.50 112 ILE A N 1
ATOM 828 C CA . ILE A 1 112 ? -5.463 7.287 2.561 1.00 93.50 112 ILE A CA 1
ATOM 829 C C . ILE A 1 112 ? -4.193 6.605 2.035 1.00 93.50 112 ILE A C 1
ATOM 831 O O . ILE A 1 112 ? -3.994 6.537 0.822 1.00 93.50 112 ILE A O 1
ATOM 835 N N . GLN A 1 113 ? -3.367 6.038 2.920 1.00 95.75 113 GLN A N 1
ATOM 836 C CA . GLN A 1 113 ? -2.163 5.299 2.531 1.00 95.75 113 GLN A CA 1
ATOM 837 C C . GLN A 1 113 ? -2.498 4.115 1.610 1.00 95.75 113 GLN A C 1
ATOM 839 O O . GLN A 1 113 ? -1.828 3.916 0.597 1.00 95.75 113 GLN A O 1
ATOM 844 N N . SER A 1 114 ? -3.541 3.344 1.929 1.00 94.31 114 SER A N 1
ATOM 845 C CA . SER A 1 114 ? -3.980 2.203 1.115 1.00 94.31 114 SER A CA 1
ATOM 846 C C . SER A 1 114 ? -4.398 2.653 -0.284 1.00 94.31 114 SER A C 1
ATOM 848 O O . SER A 1 114 ? -3.973 2.050 -1.265 1.00 94.31 114 SER A O 1
ATOM 850 N N . CYS A 1 115 ? -5.151 3.750 -0.398 1.00 94.44 115 CYS A N 1
ATOM 851 C CA . CYS A 1 115 ? -5.517 4.336 -1.688 1.00 94.44 115 CYS A CA 1
ATOM 852 C C . CYS A 1 115 ? -4.285 4.728 -2.514 1.00 94.44 115 CYS A C 1
ATOM 854 O O . CYS A 1 115 ? -4.239 4.440 -3.709 1.00 94.44 115 CYS A O 1
ATOM 856 N N . VAL A 1 116 ? -3.272 5.337 -1.889 1.00 97.06 116 VAL A N 1
ATOM 857 C CA . VAL A 1 116 ? -2.022 5.718 -2.569 1.00 97.06 116 VAL A CA 1
ATOM 858 C C . VAL A 1 116 ? -1.258 4.483 -3.066 1.00 97.06 116 VAL A C 1
ATOM 860 O O . VAL A 1 116 ? -0.834 4.451 -4.222 1.00 97.06 116 VAL A O 1
ATOM 863 N N . ILE A 1 117 ? -1.120 3.444 -2.235 1.00 96.38 117 ILE A N 1
ATOM 864 C CA . ILE A 1 117 ? -0.433 2.196 -2.613 1.00 96.38 117 ILE A CA 1
ATOM 865 C C . ILE A 1 117 ? -1.187 1.474 -3.735 1.00 96.38 117 ILE A C 1
ATOM 867 O O . ILE A 1 117 ? -0.567 1.026 -4.699 1.00 96.38 117 ILE A O 1
ATOM 871 N N . LEU A 1 118 ? -2.518 1.396 -3.655 1.00 94.56 118 LEU A N 1
ATOM 872 C CA . LEU A 1 118 ? -3.345 0.790 -4.699 1.00 94.56 118 LEU A CA 1
ATOM 873 C C . LEU A 1 118 ? -3.258 1.577 -6.010 1.00 94.56 118 LEU A C 1
ATOM 875 O O . LEU A 1 118 ? -3.113 0.971 -7.068 1.00 94.56 118 LEU A O 1
ATOM 879 N N . ALA A 1 119 ? -3.275 2.912 -5.962 1.00 96.00 119 ALA A N 1
ATOM 880 C CA . ALA A 1 119 ? -3.091 3.748 -7.147 1.00 96.00 119 ALA A CA 1
ATOM 881 C C . ALA A 1 119 ? -1.714 3.526 -7.797 1.00 96.00 119 ALA A C 1
ATOM 883 O O . ALA A 1 119 ? -1.625 3.404 -9.024 1.00 96.00 119 ALA A O 1
ATOM 884 N N . PHE A 1 120 ? -0.653 3.410 -6.990 1.00 97.12 120 PHE A N 1
ATOM 885 C CA . PHE A 1 120 ? 0.674 3.021 -7.474 1.00 97.12 120 PHE A CA 1
ATOM 886 C C . PHE A 1 120 ? 0.646 1.639 -8.136 1.00 97.12 120 PHE A C 1
ATOM 888 O O . PHE A 1 120 ? 1.066 1.509 -9.287 1.00 97.12 120 PHE A O 1
ATOM 895 N N . ALA A 1 121 ? 0.070 0.636 -7.470 1.00 96.19 121 ALA A N 1
ATOM 896 C CA . ALA A 1 121 ? -0.044 -0.726 -7.988 1.00 96.19 121 ALA A CA 1
ATOM 897 C C . ALA A 1 121 ? -0.799 -0.780 -9.327 1.00 96.19 121 ALA A C 1
ATOM 899 O O . ALA A 1 121 ? -0.293 -1.339 -10.300 1.00 96.19 121 ALA A O 1
ATOM 900 N N . PHE A 1 122 ? -1.974 -0.147 -9.409 1.00 95.50 122 PHE A N 1
ATOM 901 C CA . PHE A 1 122 ? -2.766 -0.072 -10.637 1.00 95.50 122 PHE A CA 1
ATOM 902 C C . PHE A 1 122 ? -2.017 0.635 -11.764 1.00 95.50 122 PHE A C 1
ATOM 904 O O . PHE A 1 122 ? -2.066 0.187 -12.908 1.00 95.50 122 PHE A O 1
ATOM 911 N N . THR A 1 123 ? -1.291 1.708 -11.454 1.00 96.31 123 THR A N 1
ATOM 912 C CA . THR A 1 123 ? -0.519 2.445 -12.459 1.00 96.31 123 THR A CA 1
ATOM 913 C C . THR A 1 123 ? 0.635 1.608 -13.003 1.00 96.31 123 THR A C 1
ATOM 915 O O . THR A 1 123 ? 0.792 1.510 -14.221 1.00 96.31 123 THR A O 1
ATOM 918 N N . VAL A 1 124 ? 1.416 0.972 -12.125 1.00 95.50 124 VAL A N 1
ATOM 919 C CA . VAL A 1 124 ? 2.550 0.117 -12.510 1.00 95.50 124 VAL A CA 1
ATOM 920 C C . VAL A 1 124 ? 2.066 -1.090 -13.318 1.00 95.50 124 VAL A C 1
ATOM 922 O O . VAL A 1 124 ? 2.626 -1.381 -14.373 1.00 95.50 124 VAL A O 1
ATOM 925 N N . LEU A 1 125 ? 0.992 -1.759 -12.885 1.00 93.88 125 LEU A N 1
ATOM 926 C CA . LEU A 1 125 ? 0.433 -2.923 -13.586 1.00 93.88 125 LEU A CA 1
ATOM 927 C C . LEU A 1 125 ? -0.263 -2.549 -14.902 1.00 93.88 125 LEU A C 1
ATOM 929 O O . LEU A 1 125 ? -0.146 -3.277 -15.892 1.00 93.88 125 LEU A O 1
ATOM 933 N N . GLY A 1 126 ? -0.971 -1.419 -14.933 1.00 95.31 126 GLY A N 1
ATOM 934 C CA . GLY A 1 126 ? -1.656 -0.918 -16.124 1.00 95.31 126 GLY A CA 1
ATOM 935 C C . GLY A 1 126 ? -0.683 -0.448 -17.201 1.00 95.31 126 GLY A C 1
ATOM 936 O O . GLY A 1 126 ? -0.885 -0.734 -18.380 1.00 95.31 126 GLY A O 1
ATOM 937 N N . LYS A 1 127 ? 0.415 0.202 -16.800 1.00 95.38 127 LYS A N 1
ATOM 938 C CA . LYS A 1 127 ? 1.457 0.687 -17.714 1.00 95.38 127 LYS A CA 1
ATOM 939 C C . LYS A 1 127 ? 2.646 -0.258 -17.856 1.00 95.38 127 LYS A C 1
ATOM 941 O O . LYS A 1 127 ? 3.642 0.143 -18.437 1.00 95.38 127 LYS A O 1
ATOM 946 N N . ALA A 1 128 ? 2.556 -1.506 -17.403 1.00 94.12 128 ALA A N 1
ATOM 947 C CA . ALA A 1 128 ? 3.702 -2.414 -17.309 1.00 94.12 128 ALA A CA 1
ATOM 948 C C . ALA A 1 128 ? 4.533 -2.552 -18.606 1.00 94.12 128 ALA A C 1
ATOM 950 O O . ALA A 1 128 ? 5.750 -2.687 -18.546 1.00 94.12 128 ALA A O 1
ATOM 951 N N . ALA A 1 129 ? 3.905 -2.474 -19.786 1.00 94.00 129 ALA A N 1
ATOM 952 C CA . ALA A 1 129 ? 4.620 -2.512 -21.065 1.00 94.00 129 ALA A CA 1
ATOM 953 C C . ALA A 1 129 ? 5.430 -1.230 -21.347 1.00 94.00 129 ALA A C 1
ATOM 955 O O . ALA A 1 129 ? 6.527 -1.306 -21.889 1.00 94.00 129 ALA A O 1
ATOM 956 N N . SER A 1 130 ? 4.917 -0.065 -20.949 1.00 94.94 130 SER A N 1
ATOM 957 C CA . SER A 1 130 ? 5.483 1.257 -21.248 1.00 94.94 130 SER A CA 1
ATOM 958 C C . SER A 1 130 ? 6.101 1.952 -20.027 1.00 94.94 130 SER A C 1
ATOM 960 O O . SER A 1 130 ? 6.349 3.153 -20.071 1.00 94.94 130 SER A O 1
ATOM 962 N N . PHE A 1 131 ? 6.245 1.255 -18.902 1.00 93.81 131 PHE A N 1
ATOM 963 C CA . PHE A 1 131 ? 6.713 1.844 -17.651 1.00 93.81 131 PHE A CA 1
ATOM 964 C C . PHE A 1 131 ? 8.245 1.831 -17.588 1.00 93.81 131 PHE A C 1
ATOM 966 O O . PHE A 1 131 ? 8.862 0.791 -17.827 1.00 93.81 131 PHE A O 1
ATOM 973 N N . GLY A 1 132 ? 8.849 2.954 -17.191 1.00 92.56 132 GLY A N 1
ATOM 974 C CA . GLY A 1 132 ? 10.291 3.066 -16.952 1.00 92.56 132 GLY A CA 1
ATOM 975 C C . GLY A 1 132 ? 11.148 3.324 -18.200 1.00 92.56 132 GLY A C 1
ATOM 976 O O . GLY A 1 132 ? 10.635 3.509 -19.299 1.00 92.56 132 GLY A O 1
ATOM 977 N N . GLN A 1 133 ? 12.472 3.370 -18.011 1.00 90.69 133 GLN A N 1
ATOM 978 C CA . GLN A 1 133 ? 13.457 3.742 -19.050 1.00 90.69 133 GLN A CA 1
ATOM 979 C C . GLN A 1 133 ? 13.595 2.749 -20.205 1.00 90.69 133 GLN A C 1
ATOM 981 O O . GLN A 1 133 ? 13.864 3.155 -21.331 1.00 90.69 133 GLN A O 1
ATOM 986 N N . THR A 1 134 ? 13.443 1.453 -19.939 1.00 89.56 134 THR A N 1
ATOM 987 C CA . THR A 1 134 ? 13.796 0.378 -20.876 1.00 89.56 134 THR A CA 1
ATOM 988 C C . THR A 1 134 ? 12.577 -0.468 -21.230 1.00 89.56 134 THR A C 1
ATOM 990 O O . THR A 1 134 ? 12.483 -1.646 -20.882 1.00 89.56 134 THR A O 1
ATOM 993 N N . THR A 1 135 ? 11.627 0.128 -21.954 1.00 91.94 135 THR A N 1
ATOM 994 C CA . THR A 1 135 ? 10.353 -0.521 -22.316 1.00 91.94 135 THR A CA 1
ATOM 995 C C . THR A 1 135 ? 10.537 -1.839 -23.067 1.00 91.94 135 THR A C 1
ATOM 997 O O . THR A 1 135 ? 9.832 -2.809 -22.794 1.00 91.94 135 THR A O 1
ATOM 1000 N N . ASP A 1 136 ? 11.547 -1.921 -23.934 1.00 91.69 136 ASP A N 1
ATOM 1001 C CA . ASP A 1 136 ? 11.852 -3.129 -24.715 1.00 91.69 136 ASP A CA 1
ATOM 1002 C C . ASP A 1 136 ? 12.322 -4.300 -23.841 1.00 91.69 136 ASP A C 1
ATOM 1004 O O . ASP A 1 136 ? 12.168 -5.470 -24.204 1.00 91.69 136 ASP A O 1
ATOM 1008 N N . CYS A 1 137 ? 12.860 -3.995 -22.660 1.00 90.44 137 CYS A N 1
ATOM 1009 C CA . CYS A 1 137 ? 13.356 -4.979 -21.706 1.00 90.44 137 CYS A CA 1
ATOM 1010 C C . CYS A 1 137 ? 12.287 -5.442 -20.710 1.00 90.44 137 CYS A C 1
ATOM 1012 O O . CYS A 1 137 ? 12.472 -6.469 -20.051 1.00 90.44 137 CYS A O 1
ATOM 1014 N N . ASN A 1 138 ? 11.139 -4.760 -20.628 1.00 91.88 138 ASN A N 1
ATOM 1015 C CA . ASN A 1 138 ? 10.079 -5.100 -19.674 1.00 91.88 138 ASN A CA 1
ATOM 1016 C C . ASN A 1 138 ? 9.529 -6.522 -19.888 1.00 91.88 138 ASN A C 1
ATOM 1018 O O . ASN A 1 138 ? 9.110 -7.175 -18.934 1.00 91.88 138 ASN A O 1
ATOM 1022 N N . GLN A 1 139 ? 9.588 -7.050 -21.114 1.00 90.94 139 GLN A N 1
ATOM 1023 C CA . GLN A 1 139 ? 9.188 -8.429 -21.433 1.00 90.94 139 GLN A CA 1
ATOM 1024 C C . GLN A 1 139 ? 10.033 -9.509 -20.748 1.00 90.94 139 GLN A C 1
ATOM 1026 O O . GLN A 1 139 ? 9.538 -10.616 -20.521 1.00 90.94 139 GLN A O 1
ATOM 1031 N N . TYR A 1 140 ? 11.266 -9.173 -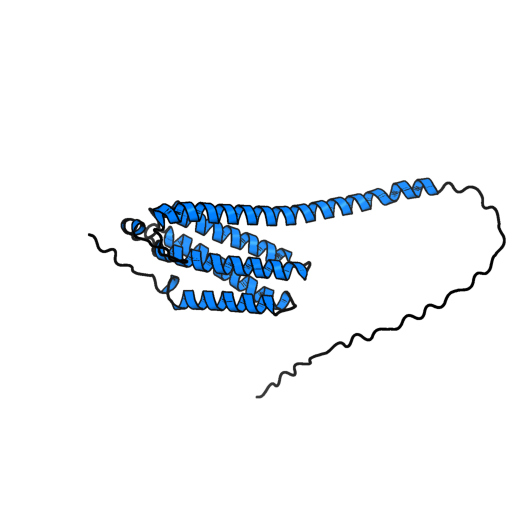20.369 1.00 90.25 140 TYR A N 1
ATOM 1032 C CA . TYR A 1 140 ? 12.176 -10.055 -19.641 1.00 90.25 140 TYR A CA 1
ATOM 1033 C C . TYR A 1 140 ? 12.134 -9.827 -18.131 1.00 90.25 140 TYR A C 1
ATOM 1035 O O . TYR A 1 140 ? 12.831 -10.521 -17.398 1.00 90.25 140 TYR A O 1
ATOM 1043 N N . ALA A 1 141 ? 11.313 -8.892 -17.642 1.00 88.50 141 ALA A N 1
ATOM 1044 C CA . ALA A 1 141 ? 11.158 -8.684 -16.212 1.00 88.50 141 ALA A CA 1
ATOM 1045 C C . ALA A 1 141 ? 10.573 -9.945 -15.558 1.00 88.50 141 ALA A C 1
ATOM 1047 O O . ALA A 1 141 ? 9.467 -10.401 -15.879 1.00 88.50 141 ALA A O 1
ATOM 1048 N N . VAL A 1 142 ? 11.337 -10.502 -14.622 1.00 87.12 142 VAL A N 1
ATOM 1049 C CA . VAL A 1 142 ? 10.957 -11.668 -13.828 1.00 87.12 142 VAL A CA 1
ATOM 1050 C C . VAL A 1 142 ? 10.724 -11.213 -12.397 1.00 87.12 142 VAL A C 1
ATOM 1052 O O . VAL A 1 142 ? 11.586 -10.582 -11.788 1.00 87.12 142 VAL A O 1
ATOM 1055 N N . ALA A 1 143 ? 9.560 -11.553 -11.853 1.00 85.25 143 ALA A N 1
ATOM 1056 C CA . ALA A 1 143 ? 9.288 -11.408 -10.431 1.00 85.25 143 ALA A CA 1
ATOM 1057 C C . ALA A 1 143 ? 9.536 -12.755 -9.738 1.00 85.25 143 ALA A C 1
ATOM 1059 O O . ALA A 1 143 ? 9.185 -13.812 -10.268 1.00 85.25 143 ALA A O 1
ATOM 1060 N N . VAL A 1 144 ? 10.156 -12.719 -8.557 1.00 81.19 144 VAL A N 1
ATOM 1061 C CA . VAL A 1 144 ? 10.442 -13.906 -7.744 1.00 81.19 144 VAL A CA 1
ATOM 1062 C C . VAL A 1 144 ? 9.784 -13.707 -6.386 1.00 81.19 144 VAL A C 1
ATOM 1064 O O . VAL A 1 144 ? 10.241 -12.892 -5.594 1.00 81.19 144 VAL A O 1
ATOM 1067 N N . ILE A 1 145 ? 8.695 -14.434 -6.136 1.00 75.75 145 ILE A N 1
ATOM 1068 C CA . ILE A 1 145 ? 8.096 -14.535 -4.793 1.00 75.75 145 ILE A CA 1
ATOM 1069 C C . ILE A 1 145 ? 8.464 -15.901 -4.204 1.00 75.75 145 ILE A C 1
ATOM 1071 O O . ILE A 1 145 ? 9.175 -15.977 -3.213 1.00 75.75 145 ILE A O 1
ATOM 1075 N N . PHE A 1 146 ? 8.067 -16.983 -4.881 1.00 81.31 146 PHE A N 1
ATOM 1076 C CA . PHE A 1 146 ? 8.470 -18.361 -4.546 1.00 81.31 146 PHE A CA 1
ATOM 1077 C C . PHE A 1 146 ? 9.150 -19.085 -5.714 1.00 81.31 146 PHE A C 1
ATOM 1079 O O . PHE A 1 146 ? 9.983 -19.965 -5.518 1.00 81.31 146 PHE A O 1
ATOM 1086 N N . ARG A 1 147 ? 8.804 -18.708 -6.948 1.00 84.75 147 ARG A N 1
ATOM 1087 C CA . ARG A 1 147 ? 9.455 -19.138 -8.188 1.00 84.75 147 ARG A CA 1
ATOM 1088 C C . ARG A 1 147 ? 9.538 -17.954 -9.150 1.00 84.75 147 ARG A C 1
ATOM 1090 O O . ARG A 1 147 ? 8.690 -17.066 -9.053 1.00 84.75 147 ARG A O 1
ATOM 1097 N N . PRO A 1 148 ? 10.524 -17.930 -10.061 1.00 86.25 148 PRO A N 1
ATOM 1098 C CA . PRO A 1 148 ? 10.579 -16.928 -11.115 1.00 86.25 148 PRO A CA 1
ATOM 1099 C C . PRO A 1 148 ? 9.378 -17.081 -12.053 1.00 86.25 148 PRO A C 1
ATOM 1101 O O . PRO A 1 148 ? 9.150 -18.157 -12.608 1.00 86.25 148 PRO A O 1
ATOM 1104 N N . PHE A 1 149 ? 8.616 -16.007 -12.245 1.00 87.56 149 PHE A N 1
ATOM 1105 C CA . PHE A 1 149 ? 7.559 -15.935 -13.253 1.00 87.56 149 PHE A CA 1
ATOM 1106 C C . PHE A 1 149 ? 7.683 -14.653 -14.079 1.00 87.56 149 PHE A C 1
ATOM 1108 O O . PHE A 1 149 ? 8.116 -13.610 -13.586 1.00 87.56 149 PHE A O 1
ATOM 1115 N N . SER A 1 150 ? 7.295 -14.726 -15.356 1.00 88.88 150 SER A N 1
ATOM 1116 C CA . SER A 1 150 ? 7.283 -13.557 -16.243 1.00 88.88 150 SER A CA 1
ATOM 1117 C C . SER A 1 150 ? 6.250 -12.543 -15.751 1.00 88.88 150 SER A C 1
ATOM 1119 O O . SER A 1 150 ? 5.052 -12.848 -15.666 1.00 88.88 150 SER A O 1
ATOM 1121 N N . ALA A 1 151 ? 6.717 -11.334 -15.436 1.00 85.00 151 ALA A N 1
ATOM 1122 C CA . ALA A 1 151 ? 5.888 -10.288 -14.855 1.00 85.00 151 ALA A CA 1
ATOM 1123 C C . ALA A 1 151 ? 4.797 -9.802 -15.827 1.00 85.00 151 ALA A C 1
ATOM 1125 O O . ALA A 1 151 ? 3.677 -9.543 -15.397 1.00 85.00 151 ALA A O 1
ATOM 1126 N N . LEU A 1 152 ? 5.073 -9.728 -17.137 1.00 86.25 152 LEU A N 1
ATOM 1127 C CA . LEU A 1 152 ? 4.124 -9.158 -18.106 1.00 86.25 152 LEU A CA 1
ATOM 1128 C C . LEU A 1 152 ? 2.998 -10.101 -18.544 1.00 86.25 152 LEU A C 1
ATOM 1130 O O . LEU A 1 152 ? 1.885 -9.631 -18.780 1.00 86.25 152 LEU A O 1
ATOM 1134 N N . LYS A 1 153 ? 3.257 -11.409 -18.678 1.00 87.00 153 LYS A N 1
ATOM 1135 C CA . LYS A 1 153 ? 2.234 -12.364 -19.147 1.00 87.00 153 LYS A CA 1
ATOM 1136 C C . LYS A 1 153 ? 1.345 -12.820 -17.994 1.00 87.00 153 LYS A C 1
ATOM 1138 O O . LYS A 1 153 ? 0.238 -12.318 -17.817 1.00 87.00 153 LYS A O 1
ATOM 1143 N N . SER A 1 154 ? 1.849 -13.751 -17.189 1.00 87.81 154 SER A N 1
ATOM 1144 C CA . SER A 1 154 ? 1.102 -14.321 -16.066 1.00 87.81 154 SER A CA 1
ATOM 1145 C C . SER A 1 154 ? 1.070 -13.373 -14.871 1.00 87.81 154 SER A C 1
ATOM 1147 O O . SER A 1 154 ? 0.031 -13.243 -14.225 1.00 87.81 154 SER A O 1
ATOM 1149 N N . GLY A 1 155 ? 2.177 -12.668 -14.609 1.00 86.56 155 GLY A N 1
ATOM 1150 C CA . GLY A 1 155 ? 2.284 -11.751 -13.475 1.00 86.56 155 GLY A CA 1
ATOM 1151 C C . GLY A 1 155 ? 1.277 -10.604 -13.528 1.00 86.56 155 GLY A C 1
ATOM 1152 O O . GLY A 1 155 ? 0.724 -10.244 -12.497 1.00 86.56 155 GLY A O 1
ATOM 1153 N N . ARG A 1 156 ? 0.963 -10.083 -14.719 1.00 88.75 156 ARG A N 1
ATOM 1154 C CA . ARG A 1 156 ? -0.003 -8.992 -14.887 1.00 88.75 156 ARG A CA 1
ATOM 1155 C C . ARG A 1 156 ? -1.415 -9.430 -14.516 1.00 88.75 156 ARG A C 1
ATOM 1157 O O . ARG A 1 156 ? -2.069 -8.741 -13.746 1.00 88.75 156 ARG A O 1
ATOM 1164 N N . ILE A 1 157 ? -1.873 -10.571 -15.034 1.00 91.31 157 ILE A N 1
ATOM 1165 C CA . ILE A 1 157 ? -3.212 -11.108 -14.733 1.00 91.31 157 ILE A CA 1
ATOM 1166 C C . ILE A 1 157 ? -3.320 -11.420 -13.239 1.00 91.31 157 ILE A C 1
ATOM 1168 O O . ILE A 1 157 ? -4.272 -10.993 -12.590 1.00 91.31 157 ILE A O 1
ATOM 1172 N N . LEU A 1 158 ? -2.314 -12.100 -12.682 1.00 90.81 158 LEU A N 1
ATOM 1173 C CA . LEU A 1 158 ? -2.269 -12.409 -11.255 1.00 90.81 158 LEU A CA 1
ATOM 1174 C C . LEU A 1 158 ? -2.247 -11.135 -10.401 1.00 90.81 158 LEU A C 1
ATOM 1176 O O . LEU A 1 158 ? -2.972 -11.047 -9.417 1.00 90.81 158 LEU A O 1
ATOM 1180 N N . GLY A 1 159 ? -1.464 -10.134 -10.804 1.00 88.75 159 GLY A N 1
ATOM 1181 C CA . GLY A 1 15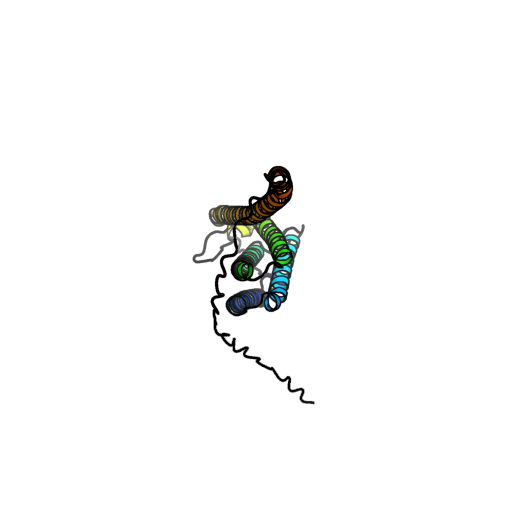9 ? -1.393 -8.829 -10.156 1.00 88.75 159 GLY A CA 1
ATOM 1182 C C . GLY A 1 159 ? -2.743 -8.117 -10.151 1.00 88.75 159 GLY A C 1
ATOM 1183 O O . GLY A 1 159 ? -3.164 -7.651 -9.100 1.00 88.75 159 GLY A O 1
ATOM 1184 N N . TRP A 1 160 ? -3.462 -8.099 -11.278 1.00 92.12 160 TRP A N 1
ATOM 1185 C CA . TRP A 1 160 ? -4.820 -7.548 -11.341 1.00 92.12 160 TRP A CA 1
ATOM 1186 C C . TRP A 1 160 ? -5.774 -8.273 -10.399 1.00 92.12 160 TRP A C 1
ATOM 1188 O O . TRP A 1 160 ? -6.459 -7.619 -9.622 1.00 92.12 160 TRP A O 1
ATOM 1198 N N . ILE A 1 161 ? -5.780 -9.608 -10.415 1.00 94.06 161 ILE A N 1
ATOM 1199 C CA . ILE A 1 161 ? -6.638 -10.402 -9.526 1.00 94.06 161 ILE A CA 1
ATOM 1200 C C . ILE A 1 161 ? -6.333 -10.074 -8.061 1.00 94.06 161 ILE A C 1
ATOM 1202 O O . ILE A 1 161 ? -7.252 -9.785 -7.299 1.00 94.06 161 ILE A O 1
ATOM 1206 N N . LEU A 1 162 ? -5.054 -10.072 -7.674 1.00 90.69 162 LEU A N 1
ATOM 1207 C CA . LEU A 1 162 ? -4.634 -9.800 -6.300 1.00 90.69 162 LEU A CA 1
ATOM 1208 C C . LEU A 1 162 ? -4.961 -8.368 -5.867 1.00 90.69 162 LEU A C 1
ATOM 1210 O O . LEU A 1 162 ? -5.538 -8.184 -4.799 1.00 90.69 162 LEU A O 1
ATOM 1214 N N . VAL A 1 163 ? -4.643 -7.361 -6.685 1.00 91.56 163 VAL A N 1
ATOM 1215 C CA . VAL A 1 163 ? -4.905 -5.949 -6.363 1.00 91.56 163 VAL A CA 1
ATOM 1216 C C . VAL A 1 163 ? -6.407 -5.671 -6.322 1.00 91.56 163 VAL A C 1
ATOM 1218 O O . VAL A 1 163 ? -6.870 -4.996 -5.402 1.00 91.56 163 VAL A O 1
ATOM 1221 N N . SER A 1 164 ? -7.194 -6.220 -7.250 1.00 92.50 164 SER A N 1
ATOM 1222 C CA . SER A 1 164 ? -8.655 -6.090 -7.234 1.00 92.50 164 SER A CA 1
ATOM 1223 C C . SER A 1 164 ? -9.277 -6.790 -6.026 1.00 92.50 164 SER A C 1
ATOM 1225 O O . SER A 1 164 ? -10.141 -6.208 -5.374 1.00 92.50 164 SER A O 1
ATOM 1227 N N . LEU A 1 165 ? -8.816 -7.996 -5.680 1.00 93.31 165 LEU A N 1
ATOM 1228 C CA . LEU A 1 165 ? -9.289 -8.727 -4.503 1.00 93.31 165 LEU A CA 1
ATOM 1229 C C . LEU A 1 165 ? -8.936 -7.995 -3.203 1.00 93.31 165 LEU A C 1
ATOM 1231 O O . LEU A 1 165 ? -9.790 -7.847 -2.327 1.00 93.31 165 LEU A O 1
ATOM 1235 N N . ALA A 1 166 ? -7.702 -7.501 -3.091 1.00 87.75 166 ALA A N 1
ATOM 1236 C CA . ALA A 1 166 ? -7.245 -6.694 -1.967 1.00 87.75 166 ALA A CA 1
ATOM 1237 C C . ALA A 1 166 ? -8.076 -5.409 -1.833 1.00 87.75 166 ALA A C 1
ATOM 1239 O O . ALA A 1 166 ? -8.580 -5.115 -0.750 1.00 87.75 166 ALA A O 1
ATOM 1240 N N . SER A 1 167 ? -8.300 -4.700 -2.945 1.00 89.12 167 SER A N 1
ATOM 1241 C CA . SER A 1 167 ? -9.123 -3.484 -2.988 1.00 89.12 167 SER A CA 1
ATOM 1242 C 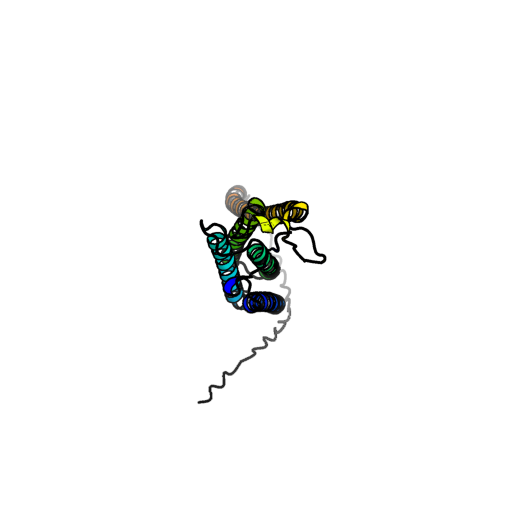C . SER A 1 167 ? -10.563 -3.761 -2.561 1.00 89.12 167 SER A C 1
ATOM 1244 O O . SER A 1 167 ? -11.107 -3.038 -1.730 1.00 89.12 167 SER A O 1
ATOM 1246 N N . ALA A 1 168 ? -11.177 -4.824 -3.090 1.00 92.19 168 ALA A N 1
ATOM 1247 C CA . ALA A 1 168 ? -12.546 -5.201 -2.759 1.00 92.19 168 ALA A CA 1
ATOM 1248 C C . ALA A 1 168 ? -12.681 -5.600 -1.284 1.00 92.19 168 ALA A C 1
ATOM 1250 O O . ALA A 1 168 ? -13.591 -5.134 -0.602 1.00 92.19 168 ALA A O 1
ATOM 1251 N N . THR A 1 169 ? -11.751 -6.410 -0.773 1.00 88.06 169 THR A N 1
ATOM 1252 C CA . THR A 1 169 ? -11.728 -6.823 0.638 1.00 88.06 169 THR A CA 1
ATOM 1253 C C . THR A 1 169 ? -11.603 -5.609 1.549 1.00 88.06 169 THR A C 1
ATOM 1255 O O . THR A 1 169 ? -12.380 -5.462 2.493 1.00 88.06 169 THR A O 1
ATOM 1258 N N . TYR A 1 170 ? -10.680 -4.702 1.226 1.00 85.31 170 TYR A N 1
ATOM 1259 C CA . TYR A 1 170 ? -10.479 -3.472 1.978 1.00 85.31 170 TYR A CA 1
ATOM 1260 C C . TYR A 1 170 ? -11.731 -2.587 1.960 1.00 85.31 170 TYR A C 1
ATOM 1262 O O . TYR A 1 170 ? -12.221 -2.194 3.016 1.00 85.31 170 TYR A O 1
ATOM 1270 N N . ALA A 1 171 ? -12.319 -2.361 0.781 1.00 89.50 171 ALA A N 1
ATOM 1271 C CA . ALA A 1 171 ? -13.548 -1.588 0.629 1.00 89.50 171 ALA A CA 1
ATOM 1272 C C . ALA A 1 171 ? -14.711 -2.188 1.433 1.00 89.50 171 ALA A C 1
ATOM 1274 O O . ALA A 1 171 ? -15.432 -1.453 2.106 1.00 89.50 171 ALA A O 1
ATOM 1275 N N . VAL A 1 172 ? -14.870 -3.516 1.424 1.00 91.62 172 VAL A N 1
ATOM 1276 C CA . VAL A 1 172 ? -15.896 -4.211 2.217 1.00 91.62 172 VAL A CA 1
ATOM 1277 C C . VAL A 1 172 ? -15.645 -4.036 3.713 1.00 91.62 172 VAL A C 1
ATOM 1279 O O . VAL A 1 172 ? -16.588 -3.731 4.442 1.00 91.62 172 VAL A O 1
ATOM 1282 N N . MET A 1 173 ? -14.408 -4.192 4.190 1.00 87.56 173 MET A N 1
ATOM 1283 C CA . MET A 1 173 ? -14.078 -3.986 5.606 1.00 87.56 173 MET A CA 1
ATOM 1284 C C . MET A 1 173 ? -14.376 -2.548 6.044 1.00 87.56 173 MET A C 1
ATOM 1286 O O . MET A 1 173 ? -15.104 -2.344 7.016 1.00 87.56 173 MET A O 1
ATOM 1290 N N . THR A 1 174 ? -13.910 -1.551 5.286 1.00 84.75 174 THR A N 1
ATOM 1291 C CA . THR A 1 174 ? -14.169 -0.133 5.574 1.00 84.75 174 THR A CA 1
ATOM 1292 C C . THR A 1 174 ? -15.662 0.196 5.523 1.00 84.75 174 THR A C 1
ATOM 1294 O O . THR A 1 174 ? -16.172 0.889 6.406 1.00 84.75 174 THR A O 1
ATOM 1297 N N . ALA A 1 175 ? -16.392 -0.327 4.534 1.00 89.69 175 ALA A N 1
ATOM 1298 C CA . ALA A 1 175 ? -17.831 -0.116 4.413 1.00 89.69 175 ALA A CA 1
ATOM 1299 C C . ALA A 1 175 ? -18.599 -0.748 5.580 1.00 89.69 175 ALA A C 1
ATOM 1301 O O . ALA A 1 175 ? -19.504 -0.114 6.122 1.00 89.69 175 ALA A O 1
ATOM 1302 N N . ARG A 1 176 ? -18.235 -1.963 6.015 1.00 90.50 176 ARG A N 1
ATOM 1303 C CA . ARG A 1 176 ? -18.868 -2.621 7.171 1.00 90.50 176 ARG A CA 1
ATOM 1304 C C . ARG A 1 176 ? -18.618 -1.852 8.464 1.00 90.50 176 ARG A C 1
ATOM 1306 O O . ARG A 1 176 ? -19.567 -1.651 9.225 1.00 90.50 176 ARG A O 1
ATOM 1313 N N . ASP A 1 177 ? -17.397 -1.375 8.687 1.00 85.38 177 ASP A N 1
ATOM 1314 C CA . ASP A 1 177 ? -17.068 -0.541 9.847 1.00 85.38 177 ASP A CA 1
ATOM 1315 C C . ASP A 1 177 ? -17.877 0.759 9.851 1.00 85.38 177 ASP A C 1
ATOM 1317 O O . ASP A 1 177 ? -18.458 1.139 10.873 1.00 85.38 177 ASP A O 1
ATOM 1321 N N . TYR A 1 178 ? -17.972 1.423 8.696 1.00 85.94 178 TYR A N 1
ATOM 1322 C CA . TYR A 1 178 ? -18.745 2.652 8.552 1.00 85.94 178 TYR A CA 1
ATOM 1323 C C . TYR A 1 178 ? -20.245 2.411 8.776 1.00 85.94 178 TYR A C 1
ATOM 1325 O O . TYR A 1 178 ? -20.868 3.084 9.601 1.00 85.94 178 TYR A O 1
ATOM 1333 N N . MET A 1 179 ? -20.816 1.401 8.115 1.00 92.56 179 MET A N 1
ATOM 1334 C CA . MET A 1 179 ? -22.234 1.048 8.230 1.00 92.56 179 MET A CA 1
ATOM 1335 C C . MET A 1 179 ? -22.611 0.662 9.660 1.00 92.56 179 MET A C 1
ATOM 1337 O O . MET A 1 179 ? -23.637 1.116 10.162 1.00 92.56 179 MET A O 1
ATOM 1341 N N . THR A 1 180 ? -21.774 -0.111 10.356 1.00 90.81 180 THR A N 1
ATOM 1342 C CA . THR A 1 180 ? -22.037 -0.509 11.750 1.00 90.81 180 THR A CA 1
ATOM 1343 C C . THR A 1 180 ? -22.101 0.709 12.674 1.00 90.81 180 THR A C 1
ATOM 1345 O O . THR A 1 180 ? -22.978 0.789 13.539 1.00 90.81 180 THR A O 1
ATOM 1348 N N . ARG A 1 181 ? -21.229 1.705 12.463 1.00 86.31 181 ARG A N 1
ATOM 1349 C CA . ARG A 1 181 ? -21.240 2.966 13.226 1.00 86.31 181 ARG A CA 1
ATOM 1350 C C . ARG A 1 181 ? -22.488 3.799 12.934 1.00 86.31 181 ARG A C 1
ATOM 1352 O O . ARG A 1 181 ? -23.118 4.289 13.871 1.00 86.31 181 ARG A O 1
ATOM 1359 N N . VAL A 1 182 ? -22.867 3.931 11.662 1.00 91.50 182 VAL A N 1
ATOM 1360 C CA . VAL A 1 182 ? -24.084 4.656 11.259 1.00 91.50 182 VAL A CA 1
ATOM 1361 C C . VAL A 1 182 ? -25.328 3.992 11.851 1.00 91.50 182 VAL A C 1
ATOM 1363 O O . VAL A 1 182 ? -26.144 4.670 12.473 1.00 91.50 182 VAL A O 1
ATOM 1366 N N . LEU A 1 183 ? -25.436 2.664 11.756 1.00 94.94 183 LEU A N 1
ATOM 1367 C CA . LEU A 1 183 ? -26.548 1.901 12.329 1.00 94.94 183 LEU A CA 1
ATOM 1368 C C . LEU A 1 183 ? -26.622 2.043 13.854 1.00 94.94 183 LEU A C 1
ATOM 1370 O O . LEU A 1 183 ? -27.715 2.218 14.397 1.00 94.94 183 LEU A O 1
ATOM 1374 N N . LYS A 1 184 ? -25.478 2.023 14.553 1.00 93.50 184 LYS A N 1
ATOM 1375 C CA . LYS A 1 184 ? -25.428 2.259 16.004 1.00 93.50 184 LYS A CA 1
ATOM 1376 C C . LYS A 1 184 ? -25.938 3.660 16.354 1.00 93.50 184 LYS A C 1
ATOM 1378 O O . LYS A 1 184 ? -26.794 3.780 17.227 1.00 93.50 184 LYS A O 1
ATOM 1383 N N . LYS A 1 185 ? -25.499 4.689 15.621 1.00 93.81 185 LYS A N 1
ATOM 1384 C CA . LYS A 1 185 ? -25.950 6.076 15.816 1.00 93.81 185 LYS A CA 1
ATOM 1385 C C . LYS A 1 185 ? -27.457 6.226 15.585 1.00 93.81 185 LYS A C 1
ATOM 1387 O O . LYS A 1 185 ? -28.134 6.826 16.410 1.00 93.81 185 LYS A O 1
ATOM 1392 N N . ILE A 1 186 ? -27.999 5.623 14.523 1.00 95.81 186 ILE A N 1
ATOM 1393 C CA . ILE A 1 186 ? -29.448 5.629 14.246 1.00 95.81 186 ILE A CA 1
ATOM 1394 C C . ILE A 1 186 ? -30.221 4.931 15.375 1.00 95.81 186 ILE A C 1
ATOM 1396 O O . ILE A 1 186 ? -31.244 5.440 15.832 1.00 95.81 186 ILE A O 1
ATOM 1400 N N . ARG A 1 187 ? -29.725 3.788 15.867 1.00 95.81 187 ARG A N 1
ATOM 1401 C CA . ARG A 1 187 ? -30.351 3.058 16.979 1.00 95.81 187 ARG A CA 1
ATOM 1402 C C . ARG A 1 187 ? -30.342 3.866 18.279 1.00 95.81 187 ARG A C 1
ATOM 1404 O O . ARG A 1 187 ? -31.327 3.833 19.013 1.00 95.81 187 ARG A O 1
ATOM 1411 N N . GLU A 1 188 ? -29.260 4.585 18.563 1.00 95.12 188 GLU A N 1
ATOM 1412 C CA . GLU A 1 188 ? -29.155 5.483 19.721 1.00 95.12 188 GLU A CA 1
ATOM 1413 C C . GLU A 1 188 ? -30.078 6.701 19.592 1.00 95.12 188 GLU A C 1
ATOM 1415 O O . GLU A 1 188 ? -30.749 7.052 20.562 1.00 95.12 188 GLU A O 1
ATOM 1420 N N . SER A 1 189 ? -30.186 7.297 18.399 1.00 94.25 189 SER A N 1
ATOM 1421 C CA . SER A 1 189 ? -31.148 8.370 18.125 1.00 94.25 189 SER A CA 1
ATOM 1422 C C . SER A 1 189 ? -32.591 7.899 18.311 1.00 94.25 189 SER A C 1
ATOM 1424 O O . SER A 1 189 ? -33.365 8.591 18.963 1.00 94.25 189 SER A O 1
ATOM 1426 N N . ARG A 1 190 ? -32.944 6.697 17.833 1.00 94.31 190 ARG A N 1
ATOM 1427 C CA . ARG A 1 190 ? -34.291 6.130 18.016 1.00 94.31 190 ARG A CA 1
ATOM 1428 C C . ARG A 1 190 ? -34.642 5.942 19.496 1.00 94.31 190 ARG A C 1
ATOM 1430 O O . ARG A 1 190 ? -35.721 6.342 19.915 1.00 94.31 190 ARG A O 1
ATOM 1437 N N . LYS A 1 191 ? -33.707 5.430 20.307 1.00 93.69 191 LYS A N 1
ATOM 1438 C CA . LYS A 1 191 ? -33.905 5.270 21.761 1.00 93.69 191 LYS A CA 1
ATOM 1439 C C . LYS A 1 191 ? -34.114 6.590 22.514 1.00 93.69 191 LYS A C 1
ATOM 1441 O O . LYS A 1 191 ? -34.691 6.561 23.592 1.00 93.69 191 LYS A O 1
ATOM 1446 N N . ARG A 1 192 ? -33.631 7.725 21.992 1.00 91.25 192 ARG A N 1
ATOM 1447 C CA . ARG A 1 192 ? -33.847 9.048 22.606 1.00 91.25 192 ARG A CA 1
ATOM 1448 C C . ARG A 1 192 ? -35.198 9.673 22.263 1.00 91.25 192 ARG A C 1
ATOM 1450 O O . ARG A 1 192 ? -35.613 10.558 22.994 1.00 91.25 192 ARG A O 1
ATOM 1457 N N . VAL A 1 193 ? -35.852 9.240 21.185 1.00 90.06 193 VAL A N 1
ATOM 1458 C CA . VAL A 1 193 ? -37.169 9.760 20.765 1.00 90.06 193 VAL A CA 1
ATOM 1459 C C . VAL A 1 193 ? -38.319 9.002 21.443 1.00 90.06 193 VAL A C 1
ATOM 1461 O O . VAL A 1 193 ? -39.360 9.580 21.713 1.00 90.06 193 VAL A O 1
ATOM 1464 N N . GLU A 1 194 ? -38.111 7.735 21.810 1.00 83.56 194 GLU A N 1
ATOM 1465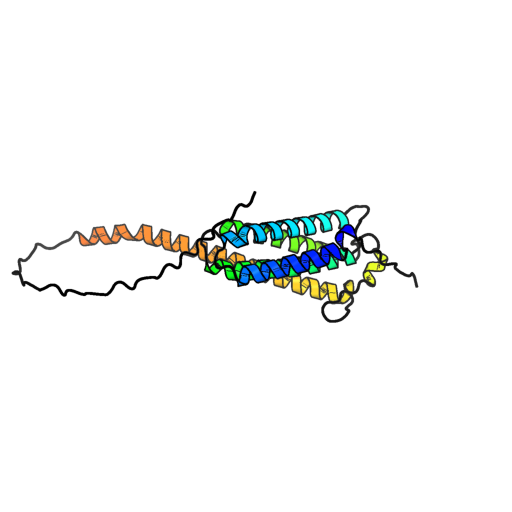 C CA . GLU A 1 194 ? -39.125 6.885 22.458 1.00 83.56 194 GLU A CA 1
ATOM 1466 C C . GLU A 1 194 ? -39.421 7.107 23.976 1.00 83.56 194 GLU A C 1
ATOM 1468 O O . GLU A 1 194 ? -40.397 6.529 24.449 1.00 83.56 194 GLU A O 1
ATOM 1473 N N . PRO A 1 195 ? -38.677 7.891 24.799 1.00 65.88 195 PRO A N 1
ATOM 1474 C CA . PRO A 1 195 ? -38.918 7.932 26.247 1.00 65.88 195 PRO A CA 1
ATOM 1475 C C . PRO A 1 195 ? -40.045 8.874 26.717 1.00 65.88 195 PRO A C 1
ATOM 1477 O O . PRO A 1 195 ? -40.413 8.810 27.892 1.00 65.88 195 PRO A O 1
ATOM 1480 N N . GLU A 1 196 ? -40.619 9.728 25.863 1.00 65.88 196 GLU A N 1
ATOM 1481 C CA . GLU A 1 196 ? -41.605 10.725 26.323 1.00 65.88 196 GLU A CA 1
ATOM 1482 C C . GLU A 1 196 ? -43.067 10.261 26.193 1.00 65.88 196 GLU A C 1
ATOM 1484 O O . GLU A 1 196 ? -43.890 10.553 27.060 1.00 65.88 196 GLU A O 1
ATOM 1489 N N . GLU A 1 197 ? -43.393 9.440 25.192 1.00 64.88 197 GLU A N 1
ATOM 1490 C CA . GLU A 1 197 ? -44.787 9.043 24.937 1.00 64.88 197 GLU A CA 1
ATOM 1491 C C . GLU A 1 197 ? -45.307 8.011 25.956 1.00 64.88 197 GLU A C 1
ATOM 1493 O O . GLU A 1 197 ? -46.469 8.047 26.359 1.00 64.88 197 GLU A O 1
ATOM 1498 N N . SER A 1 198 ? -44.431 7.148 26.485 1.00 62.44 198 SER A N 1
ATOM 1499 C CA . SER A 1 198 ? -44.841 6.128 27.461 1.00 62.44 198 SER A CA 1
ATOM 1500 C C . SER A 1 198 ? -44.965 6.654 28.900 1.00 62.44 198 SER A C 1
ATOM 1502 O O . SER A 1 198 ? -45.593 5.998 29.731 1.00 62.44 198 SER A O 1
ATOM 1504 N N . SER A 1 199 ? -44.411 7.835 29.202 1.00 61.41 199 SER A N 1
ATOM 1505 C CA . SER A 1 199 ? -44.511 8.459 30.534 1.00 61.41 199 SER A CA 1
ATOM 1506 C C . SER A 1 199 ? -45.761 9.337 30.683 1.00 61.41 199 SER A C 1
ATOM 1508 O O . SER A 1 199 ? -46.232 9.540 31.801 1.00 61.41 199 SER A O 1
ATOM 1510 N N . ALA A 1 200 ? -46.353 9.804 29.577 1.00 62.06 200 ALA A N 1
ATOM 1511 C CA . ALA A 1 200 ? -47.603 10.568 29.600 1.00 62.06 200 ALA A CA 1
ATOM 1512 C C . ALA A 1 200 ? -48.848 9.688 29.845 1.00 62.06 200 ALA A C 1
ATOM 1514 O O . ALA A 1 200 ? -49.839 10.162 30.399 1.00 62.06 200 ALA A O 1
ATOM 1515 N N . VAL A 1 201 ? -48.798 8.394 29.503 1.00 63.44 201 VAL A N 1
ATOM 1516 C CA . VAL A 1 201 ? -49.948 7.475 29.646 1.00 63.44 201 VAL A CA 1
ATOM 1517 C C . VAL A 1 201 ? -50.053 6.870 31.057 1.00 63.44 201 VAL A C 1
ATOM 1519 O O . VAL A 1 201 ? -51.146 6.520 31.495 1.00 63.44 201 VAL A O 1
ATOM 1522 N N . LEU A 1 202 ? -48.966 6.832 31.840 1.00 62.97 202 LEU A N 1
ATOM 1523 C CA . LEU A 1 202 ? -48.981 6.316 33.220 1.00 62.97 202 LEU A CA 1
ATOM 1524 C C . LEU A 1 202 ? -49.180 7.404 34.300 1.00 62.97 202 LEU A C 1
ATOM 1526 O O . LEU A 1 202 ? -48.844 7.182 35.462 1.00 62.97 202 LEU A O 1
ATOM 1530 N N . ASN A 1 203 ? -49.733 8.573 33.951 1.00 57.41 203 ASN A N 1
ATOM 1531 C CA . ASN A 1 203 ? -50.215 9.551 34.940 1.00 57.41 203 ASN A CA 1
ATOM 1532 C C . ASN A 1 203 ? -51.743 9.502 35.150 1.00 57.41 203 ASN A C 1
ATOM 1534 O O . ASN A 1 203 ? -52.325 10.392 35.764 1.00 57.41 203 ASN A O 1
ATOM 1538 N N . GLN A 1 204 ? -52.406 8.433 34.699 1.00 59.50 204 GLN A N 1
ATOM 1539 C CA . GLN A 1 204 ? -53.717 8.040 35.218 1.00 59.50 204 GLN A CA 1
ATOM 1540 C C . GLN A 1 204 ? -53.524 7.029 36.355 1.00 59.50 204 GLN A C 1
ATOM 1542 O O . GLN A 1 204 ? -53.585 5.818 36.151 1.00 59.50 204 GLN A O 1
ATOM 1547 N N . ARG A 1 205 ? -53.273 7.520 37.576 1.00 51.06 205 ARG A N 1
ATOM 1548 C CA . ARG A 1 205 ? -53.470 6.704 38.783 1.00 51.06 205 ARG A CA 1
ATOM 1549 C C . ARG A 1 205 ? -54.934 6.771 39.228 1.00 51.06 205 ARG A C 1
ATOM 1551 O O . ARG A 1 205 ? -55.437 7.870 39.459 1.00 51.06 205 ARG A O 1
ATOM 1558 N N . PRO A 1 206 ? -55.585 5.620 39.454 1.00 63.97 206 PRO A N 1
ATOM 1559 C CA . PRO A 1 206 ? -56.684 5.499 40.400 1.00 63.97 206 PRO A CA 1
ATOM 1560 C C . PRO A 1 206 ? -56.219 5.826 41.831 1.00 63.97 206 PRO A C 1
ATOM 1562 O O . PRO A 1 206 ? -55.072 5.580 42.207 1.00 63.97 206 PRO A O 1
ATOM 1565 N N . VAL A 1 207 ? -57.145 6.393 42.603 1.00 63.03 207 VAL A N 1
ATOM 1566 C CA . VAL A 1 207 ? -57.049 6.829 44.007 1.00 63.03 207 VAL A CA 1
ATOM 1567 C C . VAL 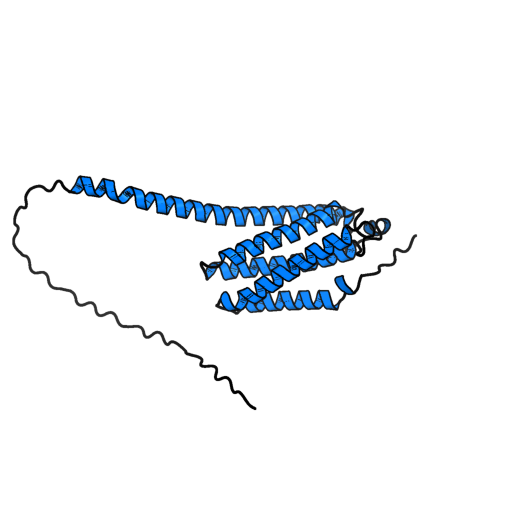A 1 207 ? -56.393 5.764 44.911 1.00 63.03 207 VAL A C 1
ATOM 1569 O O . VAL A 1 207 ? -56.681 4.576 44.758 1.00 63.03 207 VAL A O 1
ATOM 1572 N N . PRO A 1 208 ? -55.524 6.154 45.865 1.00 57.94 208 PRO A N 1
ATOM 1573 C CA . PRO A 1 208 ? -54.819 5.214 46.732 1.00 57.94 208 PRO A CA 1
ATOM 1574 C C . PRO A 1 208 ? -55.776 4.493 47.691 1.00 57.94 208 PRO A C 1
ATOM 1576 O O . PRO A 1 208 ? -56.493 5.131 48.459 1.00 57.94 208 PRO A O 1
ATOM 1579 N N . VAL A 1 209 ? -55.721 3.159 47.707 1.00 72.06 209 VAL A N 1
ATOM 1580 C CA . VAL A 1 209 ? -56.228 2.345 48.820 1.00 72.06 209 VAL A CA 1
ATOM 1581 C C . VAL A 1 209 ? -55.064 2.083 49.769 1.00 72.06 209 VAL A C 1
ATOM 1583 O O . VAL A 1 209 ? -54.044 1.512 49.388 1.00 72.06 209 VAL A O 1
ATOM 1586 N N . PHE A 1 210 ? -55.219 2.561 51.001 1.00 58.88 210 PHE A N 1
ATOM 1587 C CA . PHE A 1 210 ? -54.302 2.355 52.116 1.00 58.88 210 PHE A CA 1
ATOM 1588 C C . PHE A 1 210 ? -54.247 0.864 52.478 1.00 58.88 210 PHE A C 1
ATOM 1590 O O . PHE A 1 210 ? -55.263 0.288 52.864 1.00 58.88 210 PHE A O 1
ATOM 1597 N N . THR A 1 211 ? -53.063 0.256 52.421 1.00 66.25 211 THR A N 1
ATOM 1598 C CA . THR A 1 211 ? -52.788 -1.035 53.069 1.00 66.25 211 THR A CA 1
ATOM 1599 C C . THR A 1 211 ? -51.721 -0.877 54.151 1.00 66.25 211 THR A C 1
ATOM 1601 O O . THR A 1 211 ? -50.807 -0.064 53.978 1.00 66.25 211 THR A O 1
ATOM 1604 N N . PRO A 1 212 ? -51.820 -1.618 55.272 1.00 56.78 212 PRO A N 1
ATOM 1605 C CA . PRO A 1 212 ? -50.958 -1.428 56.429 1.00 56.78 212 PRO A CA 1
ATOM 1606 C C . PRO A 1 212 ? -49.536 -1.939 56.188 1.00 56.78 212 PRO A C 1
ATOM 1608 O O . PRO A 1 212 ? -49.301 -2.912 55.480 1.00 56.78 212 PRO A O 1
ATOM 1611 N N . SER A 1 213 ? -48.613 -1.242 56.842 1.00 56.38 213 SER A N 1
ATOM 1612 C CA . SER A 1 213 ? -47.169 -1.445 56.902 1.00 56.38 213 SER A CA 1
ATOM 1613 C C . SER A 1 213 ? -46.763 -2.868 57.312 1.00 56.38 213 SER A C 1
ATOM 1615 O O . SER A 1 213 ? -47.024 -3.283 58.441 1.00 56.38 213 SER A O 1
ATOM 1617 N N . GLU A 1 214 ? -46.049 -3.572 56.428 1.00 63.81 214 GLU A N 1
ATOM 1618 C CA . GLU A 1 214 ? -45.282 -4.772 56.771 1.00 63.81 214 GLU A CA 1
ATOM 1619 C C . GLU A 1 214 ? -43.783 -4.444 56.726 1.00 63.81 214 GLU A C 1
ATOM 1621 O O . GLU A 1 214 ? -43.188 -4.188 55.677 1.00 63.81 214 GLU A O 1
ATOM 1626 N N . LYS A 1 215 ? -43.185 -4.408 57.920 1.00 64.50 215 LYS A N 1
ATOM 1627 C CA . LYS A 1 215 ? -41.745 -4.303 58.177 1.00 64.50 215 LYS A CA 1
ATOM 1628 C C . LYS A 1 215 ? -41.037 -5.485 57.508 1.00 64.50 215 LYS A C 1
ATOM 1630 O O . LYS A 1 215 ? -41.241 -6.620 57.929 1.00 64.50 215 LYS A O 1
ATOM 1635 N N . ARG A 1 216 ? -40.158 -5.233 56.532 1.00 55.44 216 ARG A N 1
ATOM 1636 C CA . ARG A 1 216 ? -39.240 -6.258 56.014 1.00 55.44 216 ARG A CA 1
ATOM 1637 C C . ARG A 1 216 ? -37.791 -5.804 56.107 1.00 55.44 216 ARG A C 1
ATOM 1639 O O . ARG A 1 216 ? -37.421 -4.737 55.626 1.00 55.44 216 ARG A O 1
ATOM 1646 N N . GLU A 1 217 ? -37.023 -6.634 56.799 1.00 57.47 217 GLU A N 1
ATOM 1647 C CA . GLU A 1 217 ? -35.622 -6.478 57.162 1.00 57.47 217 GLU A CA 1
ATOM 1648 C C . GLU A 1 217 ? -34.692 -6.477 55.943 1.00 57.47 217 GLU A C 1
ATOM 1650 O O . GLU A 1 217 ? -34.926 -7.152 54.939 1.00 57.47 217 GLU A O 1
ATOM 1655 N N . ALA A 1 218 ? -33.614 -5.704 56.062 1.00 59.31 218 ALA A N 1
ATOM 1656 C CA . ALA A 1 218 ? -32.573 -5.567 55.058 1.00 59.31 218 ALA A CA 1
ATOM 1657 C C . ALA A 1 218 ? -31.585 -6.749 55.113 1.00 59.31 218 ALA A C 1
ATOM 1659 O O . ALA A 1 218 ? -31.013 -7.004 56.175 1.00 59.31 218 ALA A O 1
ATOM 1660 N N . PRO A 1 219 ? -31.290 -7.425 53.989 1.00 64.19 219 PRO A N 1
ATOM 1661 C CA . PRO A 1 219 ? -30.149 -8.321 53.919 1.00 64.19 219 PRO A CA 1
ATOM 1662 C C . PRO A 1 219 ? -28.858 -7.521 53.702 1.00 64.19 219 PRO A C 1
ATOM 1664 O O . PRO A 1 219 ? -28.630 -6.900 52.663 1.00 64.19 219 PRO A O 1
ATOM 1667 N N . ILE A 1 220 ? -27.998 -7.576 54.715 1.00 63.38 220 ILE A N 1
ATOM 1668 C CA . ILE A 1 220 ? -26.584 -7.207 54.665 1.00 63.38 220 ILE A CA 1
ATOM 1669 C C . ILE A 1 220 ? -25.901 -8.160 53.680 1.00 63.38 220 ILE A C 1
ATOM 1671 O O . ILE A 1 220 ? -25.770 -9.346 53.971 1.00 63.38 220 ILE A O 1
ATOM 1675 N N . ASN A 1 221 ? -25.446 -7.661 52.529 1.00 57.66 221 ASN A N 1
ATOM 1676 C CA . ASN A 1 221 ? -24.583 -8.439 51.643 1.00 57.66 221 ASN A CA 1
ATOM 1677 C C . ASN A 1 221 ? -23.165 -7.859 51.662 1.00 57.66 221 ASN A C 1
ATOM 1679 O O . ASN A 1 221 ? -22.841 -6.902 50.959 1.00 57.66 221 ASN A O 1
ATOM 1683 N N . MET A 1 222 ? -22.326 -8.447 52.517 1.00 59.47 222 MET A N 1
ATOM 1684 C CA . MET A 1 222 ? -20.875 -8.293 52.497 1.00 59.47 222 MET A CA 1
ATOM 1685 C C . MET A 1 222 ? -20.325 -8.992 51.253 1.00 59.47 222 MET A C 1
ATOM 1687 O O . MET A 1 222 ? -20.280 -10.218 51.193 1.00 59.47 222 MET A O 1
ATOM 1691 N N . THR A 1 223 ? -19.836 -8.232 50.276 1.00 60.31 223 THR A N 1
ATOM 1692 C CA . THR A 1 223 ? -18.958 -8.784 49.234 1.00 60.31 223 THR A CA 1
ATOM 1693 C C . THR A 1 223 ? -17.656 -7.992 49.156 1.00 60.31 223 THR A C 1
ATOM 1695 O O . THR A 1 223 ? -17.560 -6.918 48.576 1.00 60.31 223 THR A O 1
ATOM 1698 N N . SER A 1 224 ? -16.676 -8.574 49.850 1.00 64.69 224 SER A N 1
ATOM 1699 C CA . SER A 1 224 ? -15.216 -8.491 49.746 1.00 64.69 224 SER A CA 1
ATOM 1700 C C . SER A 1 224 ? -14.605 -7.565 48.670 1.00 64.69 224 SER A C 1
ATOM 1702 O O . SER A 1 224 ? -14.809 -7.788 47.472 1.00 64.69 224 SER A O 1
ATOM 1704 N N . PRO A 1 225 ? -13.731 -6.613 49.056 1.00 60.31 225 PRO A N 1
ATOM 1705 C CA . PRO A 1 225 ? -12.904 -5.881 48.109 1.00 60.31 225 PRO A CA 1
ATOM 1706 C C . PRO A 1 225 ? -11.723 -6.755 47.654 1.00 60.31 225 PRO A C 1
ATOM 1708 O O . PRO A 1 225 ? -10.740 -6.943 48.376 1.00 60.31 225 PRO A O 1
ATOM 1711 N N . ARG A 1 226 ? -11.778 -7.265 46.417 1.00 58.97 226 ARG A N 1
ATOM 1712 C CA . ARG A 1 226 ? -10.591 -7.804 45.734 1.00 58.97 226 ARG A CA 1
ATOM 1713 C C . ARG A 1 226 ? -9.615 -6.659 45.451 1.00 58.97 226 ARG A C 1
ATOM 1715 O O . ARG A 1 226 ? -9.785 -5.897 44.504 1.00 58.97 226 ARG A O 1
ATOM 1722 N N . ARG A 1 227 ? -8.576 -6.577 46.285 1.00 57.50 227 ARG A N 1
ATOM 1723 C CA . ARG A 1 227 ? -7.331 -5.825 46.065 1.00 57.50 227 ARG A CA 1
ATOM 1724 C C . ARG A 1 227 ? -6.804 -6.105 44.650 1.00 57.50 227 ARG A C 1
ATOM 1726 O O . ARG A 1 227 ? -6.267 -7.178 44.391 1.00 57.50 227 ARG A O 1
ATOM 1733 N N . GLN A 1 228 ? -6.932 -5.142 43.741 1.00 58.38 228 GLN A N 1
ATOM 1734 C CA . GLN A 1 228 ? -6.096 -5.113 42.545 1.00 58.38 228 GLN A CA 1
ATOM 1735 C C . GLN A 1 228 ? -4.709 -4.625 42.960 1.00 58.38 228 GLN A C 1
ATOM 1737 O O . GLN A 1 228 ? -4.530 -3.475 43.358 1.00 58.38 228 GLN A O 1
ATOM 1742 N N . VAL A 1 229 ? -3.732 -5.526 42.898 1.00 57.91 229 VAL A N 1
ATOM 1743 C CA . VAL A 1 229 ? -2.314 -5.200 43.046 1.00 57.91 229 VAL A CA 1
ATOM 1744 C C . VAL A 1 229 ? -1.901 -4.423 41.800 1.00 57.91 229 VAL A C 1
ATOM 1746 O O . VAL A 1 229 ? -1.677 -4.994 40.735 1.00 57.91 229 VAL A O 1
ATOM 1749 N N . ARG A 1 230 ? -1.863 -3.096 41.918 1.00 55.56 230 ARG A N 1
ATOM 1750 C CA . ARG A 1 230 ? -1.333 -2.202 40.891 1.00 55.56 230 ARG A CA 1
ATOM 1751 C C . ARG A 1 230 ? 0.194 -2.238 41.018 1.00 55.56 230 ARG A C 1
ATOM 1753 O O . ARG A 1 230 ? 0.753 -1.600 41.903 1.00 55.56 230 ARG A O 1
ATOM 1760 N N . VAL A 1 231 ? 0.854 -3.043 40.187 1.00 64.94 231 VAL A N 1
ATOM 1761 C CA . VAL A 1 231 ? 2.321 -3.070 40.091 1.00 64.94 231 VAL A CA 1
ATOM 1762 C C . VAL A 1 231 ? 2.759 -1.765 39.426 1.00 64.94 231 VAL A C 1
ATOM 1764 O O . VAL A 1 231 ? 2.655 -1.609 38.214 1.00 64.94 231 VAL A O 1
ATOM 1767 N N . PHE A 1 232 ? 3.181 -0.797 40.238 1.00 55.81 232 PHE A N 1
ATOM 1768 C CA . PHE A 1 232 ? 3.844 0.418 39.775 1.00 55.81 232 PHE A CA 1
ATOM 1769 C C . PHE A 1 232 ? 5.313 0.081 39.513 1.00 55.81 232 PHE A C 1
ATOM 1771 O O . PHE A 1 232 ? 6.080 -0.145 40.447 1.00 55.81 232 PHE A O 1
ATOM 1778 N N . VAL A 1 233 ? 5.703 0.022 38.242 1.00 67.06 233 VAL A N 1
ATOM 1779 C CA . VAL A 1 233 ? 7.114 -0.007 37.849 1.00 67.06 233 VAL A CA 1
ATOM 1780 C C . VAL A 1 233 ? 7.562 1.448 37.729 1.00 67.06 233 VAL A C 1
ATOM 1782 O O . VAL A 1 233 ? 7.289 2.105 36.729 1.00 67.06 233 VAL A O 1
ATOM 1785 N N . SER A 1 234 ? 8.193 1.979 38.778 1.00 59.31 234 SER A N 1
ATOM 1786 C CA . SER A 1 234 ? 8.892 3.266 38.710 1.00 59.31 234 SER A CA 1
ATOM 1787 C C . SER A 1 234 ? 10.234 3.062 38.018 1.00 59.31 234 SER A C 1
ATOM 1789 O O . SER A 1 234 ? 11.172 2.536 38.611 1.00 59.31 234 SER A O 1
ATOM 1791 N N . THR A 1 235 ? 10.335 3.491 36.765 1.00 63.78 235 THR A N 1
ATOM 1792 C CA . THR A 1 235 ? 11.610 3.644 36.062 1.00 63.78 235 THR A CA 1
ATOM 1793 C C . THR A 1 235 ? 12.274 4.931 36.544 1.00 63.78 235 THR A C 1
ATOM 1795 O O . THR A 1 235 ? 11.905 6.033 36.141 1.00 63.78 235 THR A O 1
ATOM 1798 N N . THR A 1 236 ? 13.240 4.807 37.450 1.00 63.38 236 THR A N 1
ATOM 1799 C CA . THR A 1 236 ? 14.154 5.893 37.806 1.00 63.38 236 THR A CA 1
ATOM 1800 C C . THR A 1 236 ? 15.121 6.128 36.647 1.00 63.38 236 THR A C 1
ATOM 1802 O O . THR A 1 236 ? 15.972 5.295 36.345 1.00 63.38 236 THR A O 1
ATOM 1805 N N . TYR A 1 237 ? 14.989 7.278 35.985 1.00 56.22 237 TYR A N 1
ATOM 1806 C CA . TYR A 1 237 ? 16.017 7.793 35.087 1.00 56.22 237 TYR A CA 1
ATOM 1807 C C . TYR A 1 237 ? 17.222 8.229 35.927 1.00 56.22 237 TYR A C 1
ATOM 1809 O O . TYR A 1 237 ? 17.154 9.205 36.670 1.00 56.22 237 TYR A O 1
ATOM 1817 N N . SER A 1 238 ? 18.320 7.481 35.821 1.00 61.88 238 SER A N 1
ATOM 1818 C CA . SER A 1 238 ? 19.633 7.906 36.297 1.00 61.88 238 SER A CA 1
ATOM 1819 C C . SER A 1 238 ? 20.229 8.838 35.245 1.00 61.88 238 SER A C 1
ATOM 1821 O O . SER A 1 238 ? 20.741 8.401 34.217 1.00 61.88 238 SER A O 1
ATOM 1823 N N . THR A 1 239 ? 20.104 10.140 35.478 1.00 66.69 239 THR A N 1
ATOM 1824 C CA . THR A 1 239 ? 20.960 11.146 34.849 1.00 66.69 239 THR A CA 1
ATOM 1825 C C . THR A 1 239 ? 22.332 11.049 35.502 1.00 66.69 239 THR A C 1
ATOM 1827 O O . THR A 1 239 ? 22.465 11.375 36.682 1.00 66.69 239 THR A O 1
ATOM 1830 N N . ASN A 1 240 ? 23.327 10.576 34.756 1.00 57.56 240 ASN A N 1
ATOM 1831 C CA . ASN A 1 240 ? 24.730 10.760 35.111 1.00 57.56 240 ASN A CA 1
ATOM 1832 C C . ASN A 1 240 ? 25.336 11.878 34.242 1.00 57.56 240 ASN A C 1
ATOM 1834 O O . ASN A 1 240 ? 24.859 12.070 33.120 1.00 57.56 240 ASN A O 1
ATOM 1838 N N . PRO A 1 241 ? 26.297 12.629 34.809 1.00 66.44 241 PRO A N 1
ATOM 1839 C CA . PRO A 1 241 ? 26.765 13.929 34.325 1.00 66.44 241 PRO A CA 1
ATOM 1840 C C . PRO A 1 241 ? 27.609 13.873 33.050 1.00 66.44 241 PRO A C 1
ATOM 1842 O O . PRO A 1 241 ? 28.255 12.829 32.802 1.00 66.44 241 PRO A O 1
#

Sequence (241 aa):
MSSCPYSLNPDISGIGVRVSFYLQTIFLGCLSARSGSLDEISGALYTLMATNAAMAVTGLILGLKRTPEISFQDALVILYLLSMAWMTVIASLASCNRLSEDTKVLQLSSVIQSCVILAFAFTVLGKAASFGQTTDCNQYAVAVIFRPFSALKSGRILGWILVSLASATYAVMTARDYMTRVLKKIRESRKRVEPEESSAVLNQRPVPVFTPSEKREAPINMTSPRRQVRVFVSTTYSTNP

Organism: Mycena rosella (NCBI:txid1033263)

Radius of gyration: 29.42 Å; chains: 1; bounding box: 84×33×87 Å

pLDDT: mean 84.58, std 12.94, range [51.06, 97.44]

Secondary structure (DSSP, 8-state):
---------HHHHSHHHHHHHHHHHHHHHHHHHH-S-HHHHHHHHHHHHHHHHHHHHHHHHHHHSSS--S-HHHHHHHHHHHHHHHHHHHHHHHHHTTT-TTTHHHHHHHHHHHHHHHHHHHHHHHTTTT-SS-GGGGGG-EEESSSEEEIIIIIHHHHHHHHHHHHHHHHHHHHHHHHHHHHHHHHHHHHHHTTTHHHHHTT-PPPPPP-------------------------------

Foldseek 3Di:
DPDDDDDADCVQQNPVNLVVLVVLLVVLLVCLVPDPDPVVSVVSLLVLLVVLLVSLVVLCCQFPDPQRPGDLLSLVSSLVSSVSSLVSSVVSCVSCVVRDPPCVVVVVSNVVSLVSSLVSLCVSLVCQCPTGNCSVCSQVDWDCDPHTDGCNPVVSVVSCVVSVVVVVVVVVVVVVVVVVVVVVVVVVVVVVVPPPPVVVVPVPDDDDDDDDDDDDDDDDDDDDDDDDPPPDDDDDDDDDD